Protein AF-0000000080793483 (afdb_homodimer)

Secondary structure (DSSP, 8-state):
--EEE-SHHHHHHHHHH--SSEEEEEEE-TTSHHHHHHHHHHHHHTTTTTTTEEEEEEEGGGGHHHHHHHT--SSEEEEEEETTEEEEEE-SSS--S-B-S----HHHHHHHHHHHHHHHHTT-SEEE-SS-HHHHTT--/--EEE-SHHHHHHHHHH--SSEEEEEEE-TTSHHHHHHHHHHHHHTTTTTTTEEEEEEEGGGGHHHHHHHT--SSEEEEEEETTEEEEEE-SSS--S-B-S----HHHHHHHHHHHHHHHHTT-SEEE-SS-HHHHTT--

Structure (mmCIF, N/CA/C/O backbone):
data_AF-0000000080793483-model_v1
#
loop_
_entity.id
_entity.type
_entity.pdbx_description
1 polymer 'Spliceosomal protein DIB1'
#
loop_
_atom_site.group_PDB
_atom_site.id
_atom_site.type_symbol
_atom_site.label_atom_id
_atom_site.label_alt_id
_atom_site.label_comp_id
_atom_site.label_asym_id
_atom_site.label_entity_id
_atom_site.label_seq_id
_atom_site.pdbx_PDB_ins_code
_atom_site.Cartn_x
_atom_site.Cartn_y
_atom_site.Cartn_z
_atom_site.occupancy
_atom_site.B_iso_or_equiv
_atom_site.auth_seq_id
_atom_site.auth_comp_id
_atom_site.auth_asym_id
_atom_site.auth_atom_id
_atom_site.pdbx_PDB_model_num
ATOM 1 N N . MET A 1 1 ? 6.219 -6.73 -19.938 1 81.56 1 MET A N 1
ATOM 2 C CA . MET A 1 1 ? 6.988 -7.969 -19.922 1 81.56 1 MET A CA 1
ATOM 3 C C . MET A 1 1 ? 7.219 -8.461 -18.5 1 81.56 1 MET A C 1
ATOM 5 O O . MET A 1 1 ? 7.5 -7.664 -17.609 1 81.56 1 MET A O 1
ATOM 9 N N . ILE A 1 2 ? 6.902 -9.797 -18.281 1 93.69 2 ILE A N 1
ATOM 10 C CA . ILE A 1 2 ? 7.098 -10.406 -16.969 1 93.69 2 ILE A CA 1
ATOM 11 C C . ILE A 1 2 ? 8.586 -10.586 -16.703 1 93.69 2 ILE A C 1
ATOM 13 O O . ILE A 1 2 ? 9.344 -10.984 -17.594 1 93.69 2 ILE A O 1
ATOM 17 N N . ASN A 1 3 ? 9.039 -10.234 -15.523 1 94.94 3 ASN A N 1
ATOM 18 C CA . ASN A 1 3 ? 10.445 -10.344 -15.156 1 94.94 3 ASN A CA 1
ATOM 19 C C . ASN A 1 3 ? 10.789 -11.742 -14.664 1 94.94 3 ASN A C 1
ATOM 21 O O . ASN A 1 3 ? 9.953 -12.422 -14.07 1 94.94 3 ASN A O 1
ATOM 25 N N . THR A 1 4 ? 12.094 -12.164 -14.953 1 98.31 4 THR A N 1
ATOM 26 C CA . THR A 1 4 ? 12.594 -13.469 -14.539 1 98.31 4 THR A CA 1
ATOM 27 C C . THR A 1 4 ? 13.531 -13.344 -13.344 1 98.31 4 THR A C 1
ATOM 29 O O . THR A 1 4 ? 14.406 -12.477 -13.328 1 98.31 4 THR A O 1
ATOM 32 N N . LEU A 1 5 ? 13.273 -14.141 -12.328 1 98.62 5 LEU A N 1
ATOM 33 C CA . LEU A 1 5 ? 14.172 -14.258 -11.188 1 98.62 5 LEU A CA 1
ATOM 34 C C . LEU A 1 5 ? 15.094 -15.469 -11.344 1 98.62 5 LEU A C 1
ATOM 36 O O . LEU A 1 5 ? 14.625 -16.594 -11.531 1 98.62 5 LEU A O 1
ATOM 40 N N . GLU A 1 6 ? 16.422 -15.258 -11.141 1 98.06 6 GLU A N 1
ATOM 41 C CA . GLU A 1 6 ? 17.344 -16.312 -11.547 1 98.06 6 GLU A CA 1
ATOM 42 C C . GLU A 1 6 ? 18.094 -16.875 -10.344 1 98.06 6 GLU A C 1
ATOM 44 O O . GLU A 1 6 ? 19.078 -17.594 -10.5 1 98.06 6 GLU A O 1
ATOM 49 N N . SER A 1 7 ? 17.734 -16.453 -9.156 1 98.38 7 SER A N 1
ATOM 50 C CA . SER A 1 7 ? 18.391 -16.953 -7.953 1 98.38 7 SER A CA 1
ATOM 51 C C . SER A 1 7 ? 17.516 -16.734 -6.719 1 98.38 7 SER A C 1
ATOM 53 O O . SER A 1 7 ? 16.516 -16.016 -6.777 1 98.38 7 SER A O 1
ATOM 55 N N . LEU A 1 8 ? 17.953 -17.438 -5.625 1 98.25 8 LEU A N 1
ATOM 56 C CA . LEU A 1 8 ? 17.297 -17.25 -4.336 1 98.25 8 LEU A CA 1
ATOM 57 C C . LEU A 1 8 ? 17.375 -15.789 -3.898 1 98.25 8 LEU A C 1
ATOM 59 O O . LEU A 1 8 ? 16.375 -15.227 -3.422 1 98.25 8 LEU A O 1
ATOM 63 N N . ASP A 1 9 ? 18.531 -15.18 -4.113 1 98.38 9 ASP A N 1
ATOM 64 C CA . ASP A 1 9 ? 18.703 -13.781 -3.752 1 98.38 9 ASP A CA 1
ATOM 65 C C . ASP A 1 9 ? 17.719 -12.891 -4.512 1 98.38 9 ASP A C 1
ATOM 67 O O . ASP A 1 9 ? 17.156 -11.945 -3.945 1 98.38 9 ASP A O 1
ATOM 71 N N . ALA A 1 10 ? 17.562 -13.172 -5.766 1 98.62 10 ALA A N 1
ATOM 72 C CA . ALA A 1 10 ? 16.625 -12.398 -6.582 1 98.62 10 ALA A CA 1
ATOM 73 C C . ALA A 1 10 ? 15.195 -12.555 -6.082 1 98.62 10 ALA A C 1
ATOM 75 O O . ALA A 1 10 ? 14.438 -11.578 -6.023 1 98.62 10 ALA A O 1
ATOM 76 N N . VAL A 1 11 ? 14.805 -13.789 -5.734 1 98.69 11 VAL A N 1
ATOM 77 C CA . VAL A 1 11 ? 13.477 -14.055 -5.199 1 98.69 11 VAL A CA 1
ATOM 78 C C . VAL A 1 11 ? 13.273 -13.281 -3.896 1 98.69 11 VAL A C 1
ATOM 80 O O . VAL A 1 11 ? 12.273 -12.586 -3.727 1 98.69 11 VAL A O 1
ATOM 83 N N . ASN A 1 12 ? 14.242 -13.352 -2.984 1 98.19 12 ASN A N 1
ATOM 84 C CA . ASN A 1 12 ? 14.18 -12.641 -1.711 1 98.19 12 ASN A CA 1
ATOM 85 C C . ASN A 1 12 ? 14.094 -11.133 -1.915 1 98.19 12 ASN A C 1
ATOM 87 O O . ASN A 1 12 ? 13.367 -10.445 -1.193 1 98.19 12 ASN A O 1
ATOM 91 N N . GLY A 1 13 ? 14.82 -10.641 -2.865 1 98.38 13 GLY A N 1
ATOM 92 C CA . GLY A 1 13 ? 14.773 -9.227 -3.193 1 98.38 13 GLY A CA 1
ATOM 93 C C . GLY A 1 13 ? 13.406 -8.773 -3.684 1 98.38 13 GLY A C 1
ATOM 94 O O . GLY A 1 13 ? 12.891 -7.754 -3.232 1 98.38 13 GLY A O 1
ATOM 95 N N . ALA A 1 14 ? 12.805 -9.516 -4.598 1 98.25 14 ALA A N 1
ATOM 96 C CA . ALA A 1 14 ? 11.492 -9.195 -5.148 1 98.25 14 ALA A CA 1
ATOM 97 C C . ALA A 1 14 ? 10.422 -9.211 -4.062 1 98.25 14 ALA A C 1
ATOM 99 O O . ALA A 1 14 ? 9.641 -8.258 -3.932 1 98.25 14 ALA A O 1
ATOM 100 N N . VAL A 1 15 ? 10.375 -10.25 -3.27 1 98.25 15 VAL A N 1
ATOM 101 C CA . VAL A 1 15 ? 9.367 -10.414 -2.229 1 98.25 15 VAL A CA 1
ATOM 102 C C . VAL A 1 15 ? 9.625 -9.422 -1.095 1 98.25 15 VAL A C 1
ATOM 104 O O . VAL A 1 15 ? 8.695 -8.797 -0.588 1 98.25 15 VAL A O 1
ATOM 107 N N . GLY A 1 16 ? 10.867 -9.234 -0.735 1 97.19 16 GLY A N 1
ATOM 108 C CA . GLY A 1 16 ? 11.242 -8.406 0.4 1 97.19 16 GLY A CA 1
ATOM 109 C C . GLY A 1 16 ? 11.25 -6.922 0.079 1 97.19 16 GLY A C 1
ATOM 110 O O . GLY A 1 16 ? 11.086 -6.086 0.971 1 97.19 16 GLY A O 1
ATOM 111 N N . GLY A 1 17 ? 11.453 -6.609 -1.152 1 96.31 17 GLY A N 1
ATOM 112 C CA . GLY A 1 17 ? 11.664 -5.219 -1.533 1 96.31 17 GLY A CA 1
ATOM 113 C C . GLY A 1 17 ? 10.406 -4.551 -2.059 1 96.31 17 GLY A C 1
ATOM 114 O O . GLY A 1 17 ? 10.414 -3.359 -2.377 1 96.31 17 GLY A O 1
ATOM 115 N N . THR A 1 18 ? 9.367 -5.301 -2.213 1 96.06 18 THR A N 1
ATOM 116 C CA . THR A 1 18 ? 8.117 -4.766 -2.744 1 96.06 18 THR A CA 1
ATOM 117 C C . THR A 1 18 ? 7.129 -4.492 -1.619 1 96.06 18 THR A C 1
ATOM 119 O O . THR A 1 18 ? 6.848 -5.371 -0.8 1 96.06 18 THR A O 1
ATOM 122 N N . SER A 1 19 ? 6.668 -3.234 -1.521 1 96.06 19 SER A N 1
ATOM 123 C CA . SER A 1 19 ? 5.656 -2.85 -0.541 1 96.06 19 SER A CA 1
ATOM 124 C C . SER A 1 19 ? 4.363 -2.418 -1.222 1 96.06 19 SER A C 1
ATOM 126 O O . SER A 1 19 ? 4.391 -1.85 -2.316 1 96.06 19 SER A O 1
ATOM 128 N N . CYS A 1 20 ? 3.234 -2.777 -0.66 1 97.38 20 CYS A N 1
ATOM 129 C CA . CYS A 1 20 ? 1.906 -2.307 -1.034 1 97.38 20 CYS A CA 1
ATOM 130 C C . CYS A 1 20 ? 1.505 -2.838 -2.404 1 97.38 20 CYS A C 1
ATOM 132 O O . CYS A 1 20 ? 0.622 -2.277 -3.059 1 97.38 20 CYS A O 1
ATOM 134 N N . LYS A 1 21 ? 2.127 -3.789 -2.926 1 98 21 LYS A N 1
ATOM 135 C CA . LYS A 1 21 ? 1.728 -4.559 -4.102 1 98 21 LYS A CA 1
ATOM 136 C C . LYS A 1 21 ? 1.778 -6.059 -3.82 1 98 21 LYS A C 1
ATOM 138 O O . LYS A 1 21 ? 2.586 -6.516 -3.01 1 98 21 LYS A O 1
ATOM 143 N N . LEU A 1 22 ? 0.875 -6.773 -4.477 1 98.81 22 LEU A N 1
ATOM 144 C CA . LEU A 1 22 ? 0.96 -8.227 -4.473 1 98.81 22 LEU A CA 1
ATOM 145 C C . LEU A 1 22 ? 2.117 -8.711 -5.344 1 98.81 22 LEU A C 1
ATOM 147 O O . LEU A 1 22 ? 2.252 -8.281 -6.492 1 98.81 22 LEU A O 1
ATOM 151 N N . VAL A 1 23 ? 2.969 -9.508 -4.766 1 98.88 23 VAL A N 1
ATOM 152 C CA . VAL A 1 23 ? 4.035 -10.148 -5.527 1 98.88 23 VAL A CA 1
ATOM 153 C C . VAL A 1 23 ? 3.629 -11.578 -5.883 1 98.88 23 VAL A C 1
ATOM 155 O O . VAL A 1 23 ? 3.336 -12.391 -5 1 98.88 23 VAL A O 1
ATOM 158 N N . VAL A 1 24 ? 3.564 -11.844 -7.125 1 98.94 24 VAL A N 1
ATOM 159 C CA . VAL A 1 24 ? 3.258 -13.172 -7.645 1 98.94 24 VAL A CA 1
ATOM 160 C C . VAL A 1 24 ? 4.516 -13.797 -8.25 1 98.94 24 VAL A C 1
ATOM 162 O O . VAL A 1 24 ? 5.152 -13.195 -9.117 1 98.94 24 VAL A O 1
ATOM 165 N N . VAL A 1 25 ? 4.871 -14.953 -7.762 1 98.94 25 VAL A N 1
ATOM 166 C CA . VAL A 1 25 ? 6.016 -15.672 -8.32 1 98.94 25 VAL A CA 1
ATOM 167 C C . VAL A 1 25 ? 5.566 -17.031 -8.836 1 98.94 25 VAL A C 1
ATOM 169 O O . VAL A 1 25 ? 4.977 -17.828 -8.094 1 98.94 25 VAL A O 1
ATOM 172 N N . ARG A 1 26 ? 5.785 -17.25 -10.086 1 98.88 26 ARG A N 1
ATOM 173 C CA . ARG A 1 26 ? 5.574 -18.562 -10.688 1 98.88 26 ARG A CA 1
ATOM 174 C C . ARG A 1 26 ? 6.867 -19.359 -10.711 1 98.88 26 ARG A C 1
ATOM 176 O O . ARG A 1 26 ? 7.773 -19.078 -11.492 1 98.88 26 ARG A O 1
ATOM 183 N N . PHE A 1 27 ? 6.996 -20.359 -9.828 1 98.88 27 PHE A N 1
ATOM 184 C CA . PHE A 1 27 ? 8.078 -21.328 -9.852 1 98.88 27 PHE A CA 1
ATOM 185 C C . PHE A 1 27 ? 7.73 -22.516 -10.758 1 98.88 27 PHE A C 1
ATOM 187 O O . PHE A 1 27 ? 6.684 -23.141 -10.586 1 98.88 27 PHE A O 1
ATOM 194 N N . GLY A 1 28 ? 8.594 -22.781 -11.758 1 98.62 28 GLY A N 1
ATOM 195 C CA . GLY A 1 28 ? 8.172 -23.859 -12.641 1 98.62 28 GLY A CA 1
ATOM 196 C C . GLY A 1 28 ? 9.266 -24.312 -13.586 1 98.62 28 GLY A C 1
ATOM 197 O O . GLY A 1 28 ? 10.43 -23.969 -13.414 1 98.62 28 GLY A O 1
ATOM 198 N N . ASP A 1 29 ? 8.891 -25.234 -14.422 1 98.38 29 ASP A N 1
ATOM 199 C CA . ASP A 1 29 ? 9.734 -25.781 -15.477 1 98.38 29 ASP A CA 1
ATOM 200 C C . ASP A 1 29 ? 9.273 -25.328 -16.859 1 98.38 29 ASP A C 1
ATOM 202 O O . ASP A 1 29 ? 8.258 -25.797 -17.375 1 98.38 29 ASP A O 1
ATOM 206 N N . ARG A 1 30 ? 10.047 -24.453 -17.484 1 95 30 ARG A N 1
ATOM 207 C CA . ARG A 1 30 ? 9.625 -23.719 -18.688 1 95 30 ARG A CA 1
ATOM 208 C C . ARG A 1 30 ? 9.32 -24.688 -19.828 1 95 30 ARG A C 1
ATOM 210 O O . ARG A 1 30 ? 8.57 -24.344 -20.75 1 95 30 ARG A O 1
ATOM 217 N N . GLY A 1 31 ? 9.828 -25.828 -19.781 1 96.38 31 GLY A N 1
ATOM 218 C CA . GLY A 1 31 ? 9.617 -26.766 -20.875 1 96.38 31 GLY A CA 1
ATOM 219 C C . GLY A 1 31 ? 8.344 -27.578 -20.719 1 96.38 31 GLY A C 1
ATOM 220 O O . GLY A 1 31 ? 7.941 -28.281 -21.641 1 96.38 31 GLY A O 1
ATOM 221 N N . ASP A 1 32 ? 7.676 -27.531 -19.594 1 98.19 32 ASP A N 1
ATOM 222 C CA . ASP A 1 32 ? 6.469 -28.312 -19.344 1 98.19 32 ASP A CA 1
ATOM 223 C C . ASP A 1 32 ? 5.242 -27.641 -19.953 1 98.19 32 ASP A C 1
ATOM 225 O O . ASP A 1 32 ? 5.09 -26.422 -19.875 1 98.19 32 ASP A O 1
ATOM 229 N N . PRO A 1 33 ? 4.367 -28.406 -20.562 1 98.25 33 PRO A N 1
ATOM 230 C CA . PRO A 1 33 ? 3.201 -27.828 -21.234 1 98.25 33 PRO A CA 1
ATOM 231 C C . PRO A 1 33 ? 2.301 -27.031 -20.297 1 98.25 33 PRO A C 1
ATOM 233 O O . PRO A 1 33 ? 1.746 -26 -20.688 1 98.25 33 PRO A O 1
ATOM 236 N N . LEU A 1 34 ? 2.043 -27.516 -19.109 1 98.31 34 LEU A N 1
ATOM 237 C CA . LEU A 1 34 ? 1.23 -26.781 -18.141 1 98.31 34 LEU A CA 1
ATOM 238 C C . LEU A 1 34 ? 1.878 -25.438 -17.797 1 98.31 34 LEU A C 1
ATOM 240 O O . LEU A 1 34 ? 1.197 -24.406 -17.75 1 98.31 34 LEU A O 1
ATOM 244 N N . CYS A 1 35 ? 3.152 -25.484 -17.578 1 98.69 35 CYS A N 1
ATOM 245 C CA . CYS A 1 35 ? 3.883 -24.25 -17.266 1 98.69 35 CYS A CA 1
ATOM 246 C C . CYS A 1 35 ? 3.836 -23.281 -18.438 1 98.69 35 CYS A C 1
ATOM 248 O O . CYS A 1 35 ? 3.625 -22.078 -18.234 1 98.69 35 CYS A O 1
ATOM 250 N N . ILE A 1 36 ? 4.004 -23.781 -19.609 1 98.5 36 ILE A N 1
ATOM 251 C CA . ILE A 1 36 ? 3.941 -22.938 -20.797 1 98.5 36 ILE A CA 1
ATOM 252 C C . ILE A 1 36 ? 2.578 -22.25 -20.875 1 98.5 36 ILE A C 1
ATOM 254 O O . ILE A 1 36 ? 2.494 -21.047 -21.141 1 98.5 36 ILE A O 1
ATOM 258 N N . HIS A 1 37 ? 1.584 -23 -20.641 1 98.38 37 HIS A N 1
ATOM 259 C CA . HIS A 1 37 ? 0.232 -22.453 -20.688 1 98.38 37 HIS A CA 1
ATOM 260 C C . HIS A 1 37 ? 0.049 -21.344 -19.672 1 98.38 37 HIS A C 1
ATOM 262 O O . HIS A 1 37 ? -0.403 -20.25 -20.016 1 98.38 37 HIS A O 1
ATOM 268 N N . MET A 1 38 ? 0.415 -21.609 -18.453 1 98.44 38 MET A N 1
ATOM 269 C CA . MET A 1 38 ? 0.223 -20.641 -17.375 1 98.44 38 MET A CA 1
ATOM 270 C C . MET A 1 38 ? 1.08 -19.391 -17.594 1 98.44 38 MET A C 1
ATOM 272 O O . MET A 1 38 ? 0.649 -18.281 -17.312 1 98.44 38 MET A O 1
ATOM 276 N N . ASP A 1 39 ? 2.291 -19.594 -18.078 1 98.38 39 ASP A N 1
ATOM 277 C CA . ASP A 1 39 ? 3.121 -18.453 -18.438 1 98.38 39 ASP A CA 1
ATOM 278 C C . ASP A 1 39 ? 2.42 -17.562 -19.453 1 98.38 39 ASP A C 1
ATOM 280 O O . ASP A 1 39 ? 2.48 -16.328 -19.359 1 98.38 39 ASP A O 1
ATOM 284 N N . GLY A 1 40 ? 1.853 -18.219 -20.469 1 98.25 40 GLY A N 1
ATOM 285 C CA . GLY A 1 40 ? 1.084 -17.469 -21.438 1 98.25 40 GLY A CA 1
ATOM 286 C C . GLY A 1 40 ? -0.024 -16.641 -20.812 1 98.25 40 GLY A C 1
ATOM 287 O O . GLY A 1 40 ? -0.207 -15.469 -21.172 1 98.25 40 GLY A O 1
ATOM 288 N N . LEU A 1 41 ? -0.777 -17.188 -19.906 1 98.25 41 LEU A N 1
ATOM 289 C CA . LEU A 1 41 ? -1.842 -16.484 -19.203 1 98.25 41 LEU A CA 1
ATOM 290 C C . LEU A 1 41 ? -1.282 -15.305 -18.406 1 98.25 41 LEU A C 1
ATOM 292 O O . LEU A 1 41 ? -1.811 -14.188 -18.484 1 98.25 41 LEU A O 1
ATOM 296 N N . LEU A 1 42 ? -0.273 -15.562 -17.656 1 98.56 42 LEU A N 1
ATOM 297 C CA . LEU A 1 42 ? 0.349 -14.523 -16.844 1 98.56 42 LEU A CA 1
ATOM 298 C C . LEU A 1 42 ? 0.811 -13.359 -17.703 1 98.56 42 LEU A C 1
ATOM 300 O O . LEU A 1 42 ? 0.657 -12.195 -17.328 1 98.56 42 LEU A O 1
ATOM 304 N N . GLU A 1 43 ? 1.374 -13.641 -18.859 1 98.38 43 GLU A N 1
ATOM 305 C CA . GLU A 1 43 ? 1.83 -12.609 -19.781 1 98.38 43 GLU A CA 1
ATOM 306 C C . GLU A 1 43 ? 0.667 -11.742 -20.25 1 98.38 43 GLU A C 1
ATOM 308 O O . GLU A 1 43 ? 0.809 -10.523 -20.391 1 98.38 43 GLU A O 1
ATOM 313 N N . ARG A 1 44 ? -0.383 -12.328 -20.438 1 97.81 44 ARG A N 1
ATOM 314 C CA . ARG A 1 44 ? -1.539 -11.617 -20.969 1 97.81 44 ARG A CA 1
ATOM 315 C C . ARG A 1 44 ? -2.154 -10.703 -19.922 1 97.81 44 ARG A C 1
ATOM 317 O O . ARG A 1 44 ? -2.742 -9.672 -20.25 1 97.81 44 ARG A O 1
ATOM 324 N N . ILE A 1 45 ? -2.023 -11.023 -18.672 1 98.19 45 ILE A N 1
ATOM 325 C CA . ILE A 1 45 ? -2.773 -10.289 -17.672 1 98.19 45 ILE A CA 1
ATOM 326 C C . ILE A 1 45 ? -1.847 -9.312 -16.953 1 98.19 45 ILE A C 1
ATOM 328 O O . ILE A 1 45 ? -2.309 -8.43 -16.219 1 98.19 45 ILE A O 1
ATOM 332 N N . CYS A 1 46 ? -0.57 -9.398 -17.125 1 98.06 46 CYS A N 1
ATOM 333 C CA . CYS A 1 46 ? 0.394 -8.695 -16.281 1 98.06 46 CYS A CA 1
ATOM 334 C C . CYS A 1 46 ? 0.226 -7.184 -16.406 1 98.06 46 CYS A C 1
ATOM 336 O O . CYS A 1 46 ? 0.312 -6.461 -15.414 1 98.06 46 CYS A O 1
ATOM 338 N N . LEU A 1 47 ? -0.074 -6.672 -17.562 1 96.75 47 LEU A N 1
ATOM 339 C CA . LEU A 1 47 ? -0.199 -5.23 -17.766 1 96.75 47 LEU A CA 1
ATOM 340 C C . LEU A 1 47 ? -1.438 -4.691 -17.062 1 96.75 47 LEU A C 1
ATOM 342 O O . LEU A 1 47 ? -1.383 -3.643 -16.422 1 96.75 47 LEU A O 1
ATOM 346 N N . ALA A 1 48 ? -2.486 -5.461 -17.141 1 96.56 48 ALA A N 1
ATOM 347 C CA . ALA A 1 48 ? -3.75 -5.039 -16.547 1 96.56 48 ALA A CA 1
ATOM 348 C C . ALA A 1 48 ? -3.635 -4.957 -15.031 1 96.56 48 ALA A C 1
ATOM 350 O O . ALA A 1 48 ? -4.398 -4.234 -14.383 1 96.56 48 ALA A O 1
ATOM 351 N N . LEU A 1 49 ? -2.719 -5.625 -14.43 1 97.88 49 LEU A N 1
ATOM 352 C CA . LEU A 1 49 ? -2.59 -5.734 -12.977 1 97.88 49 LEU A CA 1
ATOM 353 C C . LEU A 1 49 ? -1.39 -4.934 -12.484 1 97.88 49 LEU A C 1
ATOM 355 O O . LEU A 1 49 ? -1.11 -4.91 -11.281 1 97.88 49 LEU A O 1
ATOM 359 N N . SER A 1 50 ? -0.779 -4.211 -13.352 1 97.12 50 SER A N 1
ATOM 360 C CA . SER A 1 50 ? 0.547 -3.668 -13.078 1 97.12 50 SER A CA 1
ATOM 361 C C . SER A 1 50 ? 0.493 -2.611 -11.977 1 97.12 50 SER A C 1
ATOM 363 O O . SER A 1 50 ? 1.508 -2.312 -11.344 1 97.12 50 SER A O 1
ATOM 365 N N . ASN A 1 51 ? -0.661 -2.07 -11.656 1 95.06 51 ASN A N 1
ATOM 366 C CA . ASN A 1 51 ? -0.779 -1.026 -10.648 1 95.06 51 ASN A CA 1
ATOM 367 C C . ASN A 1 51 ? -0.651 -1.595 -9.234 1 95.06 51 ASN A C 1
ATOM 369 O O . ASN A 1 51 ? -0.195 -0.904 -8.32 1 95.06 51 ASN A O 1
ATOM 373 N N . TYR A 1 52 ? -1.032 -2.889 -9.133 1 97.44 52 TYR A N 1
ATOM 374 C CA . TYR A 1 52 ? -1.072 -3.359 -7.754 1 97.44 52 TYR A CA 1
ATOM 375 C C . TYR A 1 52 ? -0.544 -4.785 -7.648 1 97.44 52 TYR A C 1
ATOM 377 O O . TYR A 1 52 ? -0.508 -5.359 -6.559 1 97.44 52 TYR A O 1
ATOM 385 N N . VAL A 1 53 ? -0.066 -5.355 -8.75 1 98.56 53 VAL A N 1
ATOM 386 C CA . VAL A 1 53 ? 0.535 -6.688 -8.742 1 98.56 53 VAL A CA 1
ATOM 387 C C . VAL A 1 53 ? 1.842 -6.668 -9.531 1 98.56 53 VAL A C 1
ATOM 389 O O . VAL A 1 53 ? 1.911 -6.082 -10.617 1 98.56 53 VAL A O 1
ATOM 392 N N . GLU A 1 54 ? 2.85 -7.258 -8.984 1 98.62 54 GLU A N 1
ATOM 393 C CA . GLU A 1 54 ? 4.078 -7.574 -9.711 1 98.62 54 GLU A CA 1
ATOM 394 C C . GLU A 1 54 ? 4.219 -9.078 -9.922 1 98.62 54 GLU A C 1
ATOM 396 O O . GLU A 1 54 ? 4.168 -9.859 -8.969 1 98.62 54 GLU A O 1
ATOM 401 N N . ILE A 1 55 ? 4.41 -9.453 -11.164 1 98.88 55 ILE A N 1
ATOM 402 C CA . ILE A 1 55 ? 4.469 -10.875 -11.508 1 98.88 55 ILE A CA 1
ATOM 403 C C . ILE A 1 55 ? 5.879 -11.234 -11.969 1 98.88 55 ILE A C 1
ATOM 405 O O . ILE A 1 55 ? 6.453 -10.555 -12.82 1 98.88 55 ILE A O 1
ATOM 409 N N . TYR A 1 56 ? 6.391 -12.312 -11.367 1 98.88 56 TYR A N 1
ATOM 410 C CA . TYR A 1 56 ? 7.707 -12.844 -11.711 1 98.88 56 TYR A CA 1
ATOM 411 C C . TYR A 1 56 ? 7.629 -14.32 -12.078 1 98.88 56 TYR A C 1
ATOM 413 O O . TYR A 1 56 ? 6.715 -15.023 -11.648 1 98.88 56 TYR A O 1
ATOM 421 N N . VAL A 1 57 ? 8.562 -14.719 -12.891 1 98.81 57 VAL A N 1
ATOM 422 C CA . VAL A 1 57 ? 8.742 -16.141 -13.164 1 98.81 57 VAL A CA 1
ATOM 423 C C . VAL A 1 57 ? 10.117 -16.594 -12.688 1 98.81 57 VAL A C 1
ATOM 425 O O . VAL A 1 57 ? 11.078 -15.82 -12.734 1 98.81 57 VAL A O 1
ATOM 428 N N . CYS A 1 58 ? 10.195 -17.797 -12.234 1 98.88 58 CYS A N 1
ATOM 429 C CA . CYS A 1 58 ? 11.43 -18.375 -11.695 1 98.88 58 CYS A CA 1
ATOM 430 C C . CYS A 1 58 ? 11.5 -19.859 -11.961 1 98.88 58 CYS A C 1
ATOM 432 O O . CYS A 1 58 ? 10.562 -20.609 -11.641 1 98.88 58 CYS A O 1
ATOM 434 N N . GLU A 1 59 ? 12.641 -20.312 -12.539 1 98.75 59 GLU A N 1
ATOM 435 C CA . GLU A 1 59 ? 12.852 -21.734 -12.742 1 98.75 59 GLU A CA 1
ATOM 436 C C . GLU A 1 59 ? 13.148 -22.438 -11.414 1 98.75 59 GLU A C 1
ATOM 438 O O . GLU A 1 59 ? 13.898 -21.922 -10.586 1 98.75 59 GLU A O 1
ATOM 443 N N . ARG A 1 60 ? 12.516 -23.609 -11.227 1 98.38 60 ARG A N 1
ATOM 444 C CA . ARG A 1 60 ? 12.805 -24.391 -10.031 1 98.38 60 ARG A CA 1
ATOM 445 C C . ARG A 1 60 ? 14.297 -24.719 -9.938 1 98.38 60 ARG A C 1
ATOM 447 O O . ARG A 1 60 ? 14.867 -24.734 -8.844 1 98.38 60 ARG A O 1
ATOM 454 N N . SER A 1 61 ? 14.891 -24.969 -11.047 1 97.75 61 SER A N 1
ATOM 455 C CA . SER A 1 61 ? 16.312 -25.297 -11.102 1 97.75 61 SER A CA 1
ATOM 456 C C . SER A 1 61 ? 17.172 -24.141 -10.602 1 97.75 61 SER A C 1
ATOM 458 O O . SER A 1 61 ? 18.312 -24.344 -1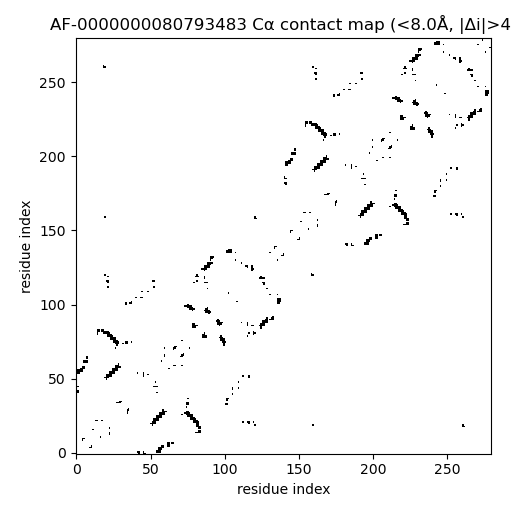0.18 1 97.75 61 SER A O 1
ATOM 460 N N . SER A 1 62 ? 16.688 -22.891 -10.633 1 98.12 62 SER A N 1
ATOM 461 C CA . SER A 1 62 ? 17.438 -21.719 -10.211 1 98.12 62 SER A CA 1
ATOM 462 C C . SER A 1 62 ? 17.359 -21.516 -8.703 1 98.12 62 SER A C 1
ATOM 464 O O . SER A 1 62 ? 18.109 -20.734 -8.125 1 98.12 62 SER A O 1
ATOM 466 N N . VAL A 1 63 ? 16.453 -22.203 -8.086 1 98.5 63 VAL A N 1
ATOM 467 C CA . VAL A 1 63 ? 16.219 -22.047 -6.648 1 98.5 63 VAL A CA 1
ATOM 468 C C . VAL A 1 63 ? 16.031 -23.406 -5.996 1 98.5 63 VAL A C 1
ATOM 470 O O . VAL A 1 63 ? 15.094 -23.609 -5.227 1 98.5 63 VAL A O 1
ATOM 473 N N . ARG A 1 64 ? 16.859 -24.344 -6.219 1 97.81 64 ARG A N 1
ATOM 474 C CA . ARG A 1 64 ? 16.766 -25.719 -5.738 1 97.81 64 ARG A CA 1
ATOM 475 C C . ARG A 1 64 ? 16.578 -25.766 -4.223 1 97.81 64 ARG A C 1
ATOM 477 O O . ARG A 1 64 ? 15.891 -26.641 -3.699 1 97.81 64 ARG A O 1
ATOM 484 N N . GLU A 1 65 ? 17.156 -24.781 -3.535 1 97.19 65 GLU A N 1
ATOM 485 C CA . GLU A 1 65 ? 17.094 -24.719 -2.078 1 97.19 65 GLU A CA 1
ATOM 486 C C . GLU A 1 65 ? 15.664 -24.484 -1.599 1 97.19 65 GLU A C 1
ATOM 488 O O . GLU A 1 65 ? 15.344 -24.734 -0.437 1 97.19 65 GLU A O 1
ATOM 493 N N . LEU A 1 66 ? 14.781 -23.984 -2.471 1 98.19 66 LEU A N 1
ATOM 494 C CA . LEU A 1 66 ? 13.414 -23.672 -2.09 1 98.19 66 LEU A CA 1
ATOM 495 C C . LEU A 1 66 ? 12.477 -24.828 -2.402 1 98.19 66 LEU A C 1
ATOM 497 O O . LEU A 1 66 ? 11.352 -24.875 -1.897 1 98.19 66 LEU A O 1
ATOM 501 N N . VAL A 1 67 ? 12.891 -25.766 -3.146 1 97.94 67 VAL A N 1
ATOM 502 C CA . VAL A 1 67 ? 12.008 -26.781 -3.725 1 97.94 67 VAL A CA 1
ATOM 503 C C . VAL A 1 67 ? 11.43 -27.656 -2.613 1 97.94 67 VAL A C 1
ATOM 505 O O . VAL A 1 67 ? 10.211 -27.797 -2.506 1 97.94 67 VAL A O 1
ATOM 508 N N . ASP A 1 68 ? 12.234 -28.188 -1.763 1 97.56 68 ASP A N 1
ATOM 509 C CA . ASP A 1 68 ? 11.773 -29.109 -0.729 1 97.56 68 ASP A CA 1
ATOM 510 C C . ASP A 1 68 ? 11.023 -28.359 0.372 1 97.56 68 ASP A C 1
ATOM 512 O O . ASP A 1 68 ? 9.875 -28.688 0.683 1 97.56 68 ASP A O 1
ATOM 516 N N . PRO A 1 69 ? 11.555 -27.312 0.869 1 97.69 69 PRO A N 1
ATOM 517 C CA . PRO A 1 69 ? 10.875 -26.656 1.984 1 97.69 69 PRO A CA 1
ATOM 518 C C . PRO A 1 69 ? 9.523 -26.062 1.587 1 97.69 69 PRO A C 1
ATOM 520 O O . PRO A 1 69 ? 8.617 -25.984 2.418 1 97.69 69 PRO A O 1
ATOM 523 N N . MET A 1 70 ? 9.336 -25.656 0.321 1 97.94 70 MET A N 1
ATOM 524 C CA . MET A 1 70 ? 8.109 -25 -0.12 1 97.94 70 MET A CA 1
ATOM 525 C C . MET A 1 70 ? 7.195 -25.984 -0.853 1 97.94 70 MET A C 1
ATOM 527 O O . MET A 1 70 ? 6.098 -25.609 -1.278 1 97.94 70 MET A O 1
ATOM 531 N N . GLY A 1 71 ? 7.703 -27.156 -0.966 1 98.12 71 GLY A N 1
ATOM 532 C CA . GLY A 1 71 ? 6.898 -28.172 -1.635 1 98.12 71 GLY A CA 1
ATOM 533 C C . GLY A 1 71 ? 6.664 -27.875 -3.104 1 98.12 71 GLY A C 1
ATOM 534 O O . GLY A 1 71 ? 5.543 -28.016 -3.6 1 98.12 71 GLY A O 1
ATOM 535 N N . LEU A 1 72 ? 7.664 -27.391 -3.785 1 98.44 72 LEU A N 1
ATOM 536 C CA . LEU A 1 72 ? 7.555 -27.062 -5.203 1 98.44 72 LEU A CA 1
ATOM 537 C C . LEU A 1 72 ? 7.691 -28.312 -6.062 1 98.44 72 LEU A C 1
ATOM 539 O O . LEU A 1 72 ? 8.617 -28.406 -6.875 1 98.44 72 LEU A O 1
ATOM 543 N N . ASP A 1 73 ? 6.672 -29.125 -6.008 1 97.12 73 ASP A 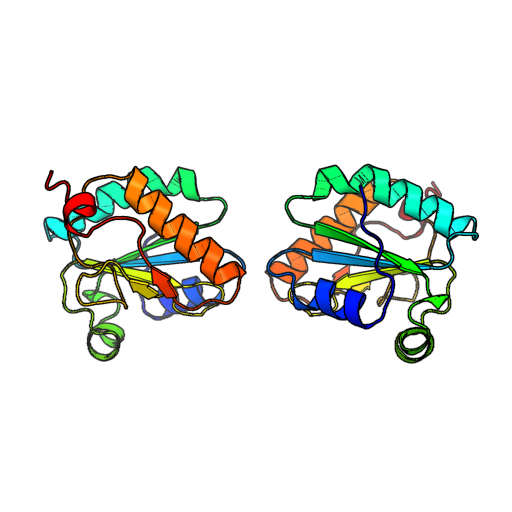N 1
ATOM 544 C CA . ASP A 1 73 ? 6.77 -30.453 -6.613 1 97.12 73 ASP A CA 1
ATOM 545 C C . ASP A 1 73 ? 6.105 -30.469 -7.988 1 97.12 73 ASP A C 1
ATOM 547 O O . ASP A 1 73 ? 6.32 -31.406 -8.773 1 97.12 73 ASP A O 1
ATOM 551 N N . SER A 1 74 ? 5.316 -29.531 -8.305 1 98.19 74 SER A N 1
ATOM 552 C CA . SER A 1 74 ? 4.617 -29.453 -9.578 1 98.19 74 SER A CA 1
ATOM 553 C C . SER A 1 74 ? 5.445 -28.719 -10.625 1 98.19 74 SER A C 1
ATOM 555 O O . SER A 1 74 ? 6.34 -27.938 -10.273 1 98.19 74 SER A O 1
ATOM 557 N N . PRO A 1 75 ? 5.223 -29.016 -11.867 1 98.31 75 PRO A N 1
ATOM 558 C CA . PRO A 1 75 ? 5.918 -28.25 -12.906 1 98.31 75 PRO A CA 1
ATOM 559 C C . PRO A 1 75 ? 5.551 -26.766 -12.891 1 98.31 75 PRO A C 1
ATOM 561 O O . PRO A 1 75 ? 6.23 -25.953 -13.523 1 98.31 75 PRO A O 1
ATOM 564 N N . VAL A 1 76 ? 4.441 -26.453 -12.258 1 98.69 76 VAL A N 1
ATOM 565 C CA . VAL A 1 76 ? 4.043 -25.062 -12.086 1 98.69 76 VAL A CA 1
ATOM 566 C C . VAL A 1 76 ? 3.578 -24.844 -10.648 1 98.69 76 VAL A C 1
ATOM 568 O O . VAL A 1 76 ? 2.766 -25.609 -10.125 1 98.69 76 VAL A O 1
ATOM 571 N N . ASN A 1 77 ? 4.07 -23.812 -9.938 1 98.88 77 ASN A N 1
ATOM 572 C CA . ASN A 1 77 ? 3.709 -23.375 -8.594 1 98.88 77 ASN A CA 1
ATOM 573 C C . ASN A 1 77 ? 3.623 -21.859 -8.508 1 98.88 77 ASN A C 1
ATOM 575 O O . ASN A 1 77 ? 4.648 -21.172 -8.516 1 98.88 77 ASN A O 1
ATOM 579 N N . ILE A 1 78 ? 2.445 -21.359 -8.477 1 98.94 78 ILE A N 1
ATOM 580 C CA . ILE A 1 78 ? 2.266 -19.922 -8.383 1 98.94 78 ILE A CA 1
ATOM 581 C C . ILE A 1 78 ? 1.939 -19.531 -6.945 1 98.94 78 ILE A C 1
ATOM 583 O O . ILE A 1 78 ? 0.943 -19.984 -6.383 1 98.94 78 ILE A O 1
ATOM 587 N N . MET A 1 79 ? 2.768 -18.734 -6.383 1 98.94 79 MET A N 1
ATOM 588 C CA . MET A 1 79 ? 2.611 -18.266 -5.008 1 98.94 79 MET A CA 1
ATOM 589 C C . MET A 1 79 ? 2.463 -16.75 -4.957 1 98.94 79 MET A C 1
ATOM 591 O O . MET A 1 79 ? 2.977 -16.047 -5.828 1 98.94 79 MET A O 1
ATOM 595 N N . CYS A 1 80 ? 1.766 -16.297 -3.961 1 98.94 80 CYS A N 1
ATOM 596 C CA . CYS A 1 80 ? 1.487 -14.875 -3.795 1 98.94 80 CYS A CA 1
ATOM 597 C C . CYS A 1 80 ? 2.014 -14.367 -2.457 1 98.94 80 CYS A C 1
ATOM 599 O O . CYS A 1 80 ? 1.89 -15.047 -1.438 1 98.94 80 CYS A O 1
ATOM 601 N N . PHE A 1 81 ? 2.562 -13.211 -2.469 1 98.88 81 PHE A N 1
ATOM 602 C CA . PHE A 1 81 ? 3.076 -12.539 -1.284 1 98.88 81 PHE A CA 1
ATOM 603 C C . PHE A 1 81 ? 2.633 -11.078 -1.259 1 98.88 81 PHE A C 1
ATOM 605 O O . PHE A 1 81 ? 2.504 -10.445 -2.309 1 98.88 81 PHE A O 1
ATOM 612 N N . PHE A 1 82 ? 2.324 -10.562 -0.134 1 98.75 82 PHE A N 1
ATOM 613 C CA . PHE A 1 82 ? 2.016 -9.156 0.094 1 98.75 82 PHE A CA 1
ATOM 614 C C . PHE A 1 82 ? 2.771 -8.625 1.307 1 98.75 82 PHE A C 1
ATOM 616 O O . PHE A 1 82 ? 2.613 -9.141 2.416 1 98.75 82 PHE A O 1
ATOM 623 N N . ASN A 1 83 ? 3.578 -7.527 1.13 1 96.88 83 ASN A N 1
ATOM 624 C CA . ASN A 1 83 ? 4.414 -7.02 2.213 1 96.88 83 ASN A CA 1
ATOM 625 C C . ASN A 1 83 ? 5.145 -8.148 2.936 1 96.88 83 ASN A C 1
ATOM 627 O O . ASN A 1 83 ? 5.102 -8.234 4.164 1 96.88 83 ASN A O 1
ATOM 631 N N . ARG A 1 84 ? 5.773 -9.039 2.148 1 97 84 ARG A N 1
ATOM 632 C CA . ARG A 1 84 ? 6.664 -10.125 2.564 1 97 84 ARG A CA 1
ATOM 633 C C . ARG A 1 84 ? 5.867 -11.305 3.105 1 97 84 ARG A C 1
ATOM 635 O O . ARG A 1 84 ? 6.414 -12.398 3.273 1 97 84 ARG A O 1
ATOM 642 N N . ARG A 1 85 ? 4.625 -11.188 3.279 1 97.94 85 ARG A N 1
ATOM 643 C CA . ARG A 1 85 ? 3.809 -12.258 3.846 1 97.94 85 ARG A CA 1
ATOM 644 C C . ARG A 1 85 ? 3.154 -13.086 2.744 1 97.94 85 ARG A C 1
ATOM 646 O O . ARG A 1 85 ? 2.596 -12.531 1.794 1 97.94 85 ARG A O 1
ATOM 653 N N . HIS A 1 86 ? 3.217 -14.383 2.928 1 98.81 86 HIS A N 1
ATOM 654 C CA . HIS A 1 86 ? 2.555 -15.297 2.002 1 98.81 86 HIS A CA 1
ATOM 655 C C . HIS A 1 86 ? 1.038 -15.172 2.094 1 98.81 86 HIS A C 1
ATOM 657 O O . HIS A 1 86 ? 0.481 -15.117 3.193 1 98.81 86 HIS A O 1
ATOM 663 N N . ILE A 1 87 ? 0.361 -15.039 0.913 1 98.88 87 ILE A N 1
ATOM 664 C CA . ILE A 1 87 ? -1.095 -15.047 0.822 1 98.88 87 ILE A CA 1
ATOM 665 C C . ILE A 1 87 ? -1.562 -16.359 0.19 1 98.88 87 ILE A C 1
ATOM 667 O O . ILE A 1 87 ? -1.26 -16.641 -0.973 1 98.88 87 ILE A O 1
ATOM 671 N N . LYS A 1 88 ? -2.271 -17.188 0.975 1 98.88 88 LYS A N 1
ATOM 672 C CA . LYS A 1 88 ? -2.814 -18.438 0.463 1 98.88 88 LYS A CA 1
ATOM 673 C C . LYS A 1 88 ? -4.09 -18.203 -0.341 1 98.88 88 LYS A C 1
ATOM 675 O O . LYS A 1 88 ? -4.855 -17.281 -0.041 1 98.88 88 LYS A O 1
ATOM 680 N N . ILE A 1 89 ? -4.254 -18.984 -1.412 1 98.75 89 ILE A N 1
ATOM 681 C CA . ILE A 1 89 ? -5.484 -18.953 -2.199 1 98.75 89 ILE A CA 1
ATOM 682 C C . ILE A 1 89 ? -6.137 -20.344 -2.182 1 98.75 89 ILE A C 1
ATOM 684 O O . ILE A 1 89 ? -5.594 -21.297 -2.736 1 98.75 89 ILE A O 1
ATOM 688 N N . ASP A 1 90 ? -7.301 -20.391 -1.538 1 98.88 90 ASP A N 1
ATOM 689 C CA . ASP A 1 90 ? -8.07 -21.625 -1.462 1 98.88 90 ASP A CA 1
ATOM 690 C C . ASP A 1 90 ? -8.977 -21.781 -2.682 1 98.88 90 ASP A C 1
ATOM 692 O O . ASP A 1 90 ? -10.055 -21.188 -2.74 1 98.88 90 ASP A O 1
ATOM 696 N N . CYS A 1 91 ? -8.57 -22.625 -3.543 1 98.31 91 CYS A N 1
ATOM 697 C CA . CYS A 1 91 ? -9.352 -22.906 -4.738 1 98.31 91 CYS A CA 1
ATOM 698 C C . CYS A 1 91 ? -10 -24.297 -4.648 1 98.31 91 CYS A C 1
ATOM 700 O O . CYS A 1 91 ? -10.352 -24.875 -5.672 1 98.31 91 CYS A O 1
ATOM 702 N N . SER A 1 92 ? -10.062 -24.844 -3.447 1 97.44 92 SER A N 1
ATOM 703 C CA . SER A 1 92 ? -10.609 -26.172 -3.197 1 97.44 92 SER A CA 1
ATOM 704 C C . SER A 1 92 ? -9.867 -27.234 -3.99 1 97.44 92 SER A C 1
ATOM 706 O O . SER A 1 92 ? -10.469 -28.203 -4.465 1 97.44 92 SER A O 1
ATOM 708 N N . SER A 1 93 ? -8.609 -27.094 -4.246 1 95.69 93 SER A N 1
ATOM 709 C CA . SER A 1 93 ? -7.773 -28.016 -5 1 95.69 93 SER A CA 1
ATOM 710 C C . SER A 1 93 ? -7.062 -29 -4.074 1 95.69 93 SER A C 1
ATOM 712 O O . SER A 1 93 ? -6.504 -30 -4.531 1 95.69 93 SER A O 1
ATOM 714 N N . GLY A 1 94 ? -7.078 -28.719 -2.777 1 96.06 94 GLY A N 1
ATOM 715 C CA . GLY A 1 94 ? -6.328 -29.516 -1.812 1 96.06 94 GLY A CA 1
ATOM 716 C C . GLY A 1 94 ? -5.004 -28.875 -1.426 1 96.06 94 GLY A C 1
ATOM 717 O O . GLY A 1 94 ? -4.402 -29.266 -0.42 1 96.06 94 GLY A O 1
ATOM 718 N N . ASP A 1 95 ? -4.504 -28 -2.219 1 97.31 95 ASP A N 1
ATOM 719 C CA . ASP A 1 95 ? -3.293 -27.234 -1.949 1 97.31 95 ASP A CA 1
ATOM 720 C C . ASP A 1 95 ? -3.598 -25.734 -1.882 1 97.31 95 ASP A C 1
ATOM 722 O O . ASP A 1 95 ? -3.857 -25.109 -2.908 1 97.31 95 ASP A O 1
ATOM 726 N N . ASN A 1 96 ? -3.512 -25.188 -0.67 1 98.38 96 ASN A N 1
ATOM 727 C CA . ASN A 1 96 ? -3.867 -23.781 -0.518 1 98.38 96 ASN A CA 1
ATOM 728 C C . ASN A 1 96 ? -2.639 -22.875 -0.611 1 98.38 96 ASN A C 1
ATOM 730 O O . ASN A 1 96 ? -2.766 -21.656 -0.684 1 98.38 96 ASN A O 1
ATOM 734 N N . ASP A 1 97 ? -1.466 -23.422 -0.639 1 98.44 97 ASP A N 1
ATOM 735 C CA . ASP A 1 97 ? -0.235 -22.625 -0.588 1 98.44 97 ASP A CA 1
ATOM 736 C C . ASP A 1 97 ? 0.148 -22.125 -1.976 1 98.44 97 ASP A C 1
ATOM 738 O O . ASP A 1 97 ? 0.938 -21.188 -2.102 1 98.44 97 ASP A O 1
ATOM 742 N N . LYS A 1 98 ? -0.413 -22.781 -2.957 1 98.69 98 LYS A N 1
ATOM 743 C CA . LYS A 1 98 ? -0.017 -22.422 -4.316 1 98.69 98 LYS A CA 1
ATOM 744 C C . LYS A 1 98 ? -1.082 -22.859 -5.324 1 98.69 98 LYS A C 1
ATOM 746 O O . LYS A 1 98 ? -1.883 -23.75 -5.051 1 98.69 98 LYS A O 1
ATOM 751 N N . ILE A 1 99 ? -1.146 -22.109 -6.441 1 98.75 99 ILE A N 1
ATOM 752 C CA . ILE A 1 99 ? -1.865 -22.562 -7.629 1 98.75 99 ILE A CA 1
ATOM 753 C C . ILE A 1 99 ? -0.948 -23.422 -8.492 1 98.75 99 ILE A C 1
ATOM 755 O O . ILE A 1 99 ? 0.071 -22.938 -9 1 98.75 99 ILE A O 1
ATOM 759 N N . ASN A 1 100 ? -1.274 -24.625 -8.633 1 98.75 100 ASN A N 1
ATOM 760 C CA . ASN A 1 100 ? -0.403 -25.547 -9.375 1 98.75 100 ASN A CA 1
ATOM 761 C C . ASN A 1 100 ? -1.189 -26.391 -10.367 1 98.75 100 ASN A C 1
ATOM 763 O O . ASN A 1 100 ? -0.774 -27.5 -10.711 1 98.75 100 ASN A O 1
ATOM 767 N N . PHE A 1 101 ? -2.332 -25.906 -10.812 1 98.06 101 PHE A N 1
ATOM 768 C CA . PHE A 1 101 ? -3.211 -26.578 -11.766 1 98.06 101 PHE A CA 1
ATOM 769 C C . PHE A 1 101 ? -3.559 -25.656 -12.93 1 98.06 101 PHE A C 1
ATOM 771 O O . PHE A 1 101 ? -3.291 -24.453 -12.875 1 98.06 101 PHE A O 1
ATOM 778 N N . PHE A 1 102 ? -4.133 -26.25 -13.961 1 97.81 102 PHE A N 1
ATOM 779 C CA . PHE A 1 102 ? -4.531 -25.562 -15.188 1 97.81 102 PHE A CA 1
ATOM 780 C C . PHE A 1 102 ? -5.656 -24.578 -14.906 1 97.81 102 PHE A C 1
ATOM 782 O O . PHE A 1 102 ? -6.621 -24.891 -14.203 1 97.81 102 PHE A O 1
ATOM 789 N N . ILE A 1 103 ? -5.516 -23.406 -15.32 1 98.31 103 ILE A N 1
ATOM 790 C CA . ILE A 1 103 ? -6.578 -22.406 -15.344 1 98.31 103 ILE A CA 1
ATOM 791 C C . ILE A 1 103 ? -6.805 -21.922 -16.781 1 98.31 103 ILE A C 1
ATOM 793 O O . ILE A 1 103 ? -5.855 -21.594 -17.5 1 98.31 103 ILE A O 1
ATOM 797 N N . GLU A 1 104 ? -8.008 -21.891 -17.156 1 97.06 104 GLU A N 1
ATOM 798 C CA . GLU A 1 104 ? -8.328 -21.594 -18.547 1 97.06 104 GLU A CA 1
ATOM 799 C C . GLU A 1 104 ? -8.578 -20.094 -18.75 1 97.06 104 GLU A C 1
ATOM 801 O O . GLU A 1 104 ? -8.07 -19.5 -19.703 1 97.06 104 GLU A O 1
ATOM 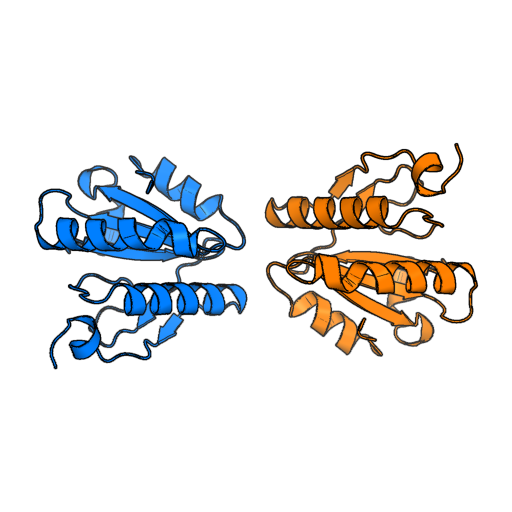806 N N . ASN A 1 105 ? -9.312 -19.516 -17.938 1 95.81 105 ASN A N 1
ATOM 807 C CA . ASN A 1 105 ? -9.844 -18.172 -18.141 1 95.81 105 ASN A CA 1
ATOM 808 C C . ASN A 1 105 ? -8.953 -17.109 -17.5 1 95.81 105 ASN A C 1
ATOM 810 O O . ASN A 1 105 ? -8.719 -17.125 -16.297 1 95.81 105 ASN A O 1
ATOM 814 N N . GLU A 1 106 ? -8.523 -16.203 -18.266 1 96.88 106 GLU A N 1
ATOM 815 C CA . GLU A 1 106 ? -7.609 -15.18 -17.766 1 96.88 106 GLU A CA 1
ATOM 816 C C . GLU A 1 106 ? -8.312 -14.219 -16.812 1 96.88 106 GLU A C 1
ATOM 818 O O . GLU A 1 106 ? -7.707 -13.719 -15.867 1 96.88 106 GLU A O 1
ATOM 823 N N . GLU A 1 107 ? -9.633 -13.945 -17.062 1 97.81 107 GLU A N 1
ATOM 824 C CA . GLU A 1 107 ? -10.375 -13.031 -16.203 1 97.81 107 GLU A CA 1
ATOM 825 C C . GLU A 1 107 ? -10.484 -13.594 -14.781 1 97.81 107 GLU A C 1
ATOM 827 O O . GLU A 1 107 ? -10.445 -12.844 -13.812 1 97.81 107 GLU A O 1
ATOM 832 N N . MET A 1 108 ? -10.625 -14.883 -14.695 1 98.38 108 MET A N 1
ATOM 833 C CA . MET A 1 108 ? -10.727 -15.516 -13.383 1 98.38 108 MET A CA 1
ATOM 834 C C . MET A 1 108 ? -9.406 -15.43 -12.633 1 98.38 108 MET A C 1
ATOM 836 O O . MET A 1 108 ? -9.383 -15.234 -11.414 1 98.38 108 MET A O 1
ATOM 840 N N . LEU A 1 109 ? -8.312 -15.562 -13.336 1 98.69 109 LEU A N 1
ATOM 841 C CA . LEU A 1 109 ? -7.004 -15.422 -12.719 1 98.69 109 LEU A CA 1
ATOM 842 C C . LEU A 1 109 ? -6.781 -13.992 -12.234 1 98.69 109 LEU A C 1
ATOM 844 O O . LEU A 1 109 ? -6.262 -13.773 -11.133 1 98.69 109 LEU A O 1
ATOM 848 N N . ILE A 1 110 ? -7.25 -13.031 -13.039 1 98.75 110 ILE A N 1
ATOM 849 C CA . ILE A 1 110 ? -7.195 -11.633 -12.648 1 98.75 110 ILE A CA 1
ATOM 850 C C . ILE A 1 110 ? -7.957 -11.43 -11.336 1 98.75 110 ILE A C 1
ATOM 852 O O . ILE A 1 110 ? -7.457 -10.781 -10.414 1 98.75 110 ILE A O 1
ATOM 856 N N . GLU A 1 111 ? -9.133 -12 -11.266 1 98.81 111 GLU A N 1
ATOM 857 C CA . GLU A 1 111 ? -9.961 -11.852 -10.07 1 98.81 111 GLU A CA 1
ATOM 858 C C . GLU A 1 111 ? -9.289 -12.484 -8.852 1 98.81 111 GLU A C 1
ATOM 860 O O . GLU A 1 111 ? -9.312 -11.922 -7.758 1 98.81 111 GLU A O 1
ATOM 865 N N . LEU A 1 112 ? -8.648 -13.602 -9.023 1 98.88 112 LEU A N 1
ATOM 866 C CA . LEU A 1 112 ? -7.969 -14.273 -7.922 1 98.88 112 LEU A CA 1
ATOM 867 C C . LEU A 1 112 ? -6.836 -13.406 -7.379 1 98.88 112 LEU A C 1
ATOM 869 O O . LEU A 1 112 ? -6.711 -13.234 -6.164 1 98.88 112 LEU A O 1
ATOM 873 N N . PHE A 1 113 ? -6.016 -12.836 -8.258 1 98.88 113 PHE A N 1
ATOM 874 C CA . PHE A 1 113 ? -4.902 -12 -7.824 1 98.88 113 PHE A CA 1
ATOM 875 C C . PHE A 1 113 ? -5.414 -10.703 -7.207 1 98.88 113 PHE A C 1
ATOM 877 O O . PHE A 1 113 ? -4.836 -10.195 -6.238 1 98.88 113 PHE A O 1
ATOM 884 N N . THR A 1 114 ? -6.512 -10.164 -7.773 1 98.81 114 THR A N 1
ATOM 885 C CA . THR A 1 114 ? -7.125 -8.961 -7.215 1 98.81 114 THR A CA 1
ATOM 886 C C . THR A 1 114 ? -7.625 -9.219 -5.797 1 98.81 114 THR A C 1
ATOM 888 O O . THR A 1 114 ? -7.367 -8.422 -4.891 1 98.81 114 THR A O 1
ATOM 891 N N . LEU A 1 115 ? -8.242 -10.359 -5.605 1 98.88 115 LEU A N 1
ATOM 892 C CA . LEU A 1 115 ? -8.734 -10.727 -4.277 1 98.88 115 LEU A CA 1
ATOM 893 C C . LEU A 1 115 ? -7.57 -10.953 -3.314 1 98.88 115 LEU A C 1
ATOM 895 O O . LEU A 1 115 ? -7.641 -10.57 -2.146 1 98.88 115 LEU A O 1
ATOM 899 N N . ALA A 1 116 ? -6.5 -11.57 -3.777 1 98.94 116 ALA A N 1
ATOM 900 C CA . ALA A 1 116 ? -5.316 -11.781 -2.947 1 98.94 116 ALA A CA 1
ATOM 901 C C . ALA A 1 116 ? -4.695 -10.453 -2.529 1 98.94 116 ALA A C 1
ATOM 903 O O . ALA A 1 116 ? -4.305 -10.281 -1.372 1 98.94 116 ALA A O 1
ATOM 904 N N . TYR A 1 117 ? -4.609 -9.539 -3.492 1 98.88 117 TYR A N 1
ATOM 905 C CA . TYR A 1 117 ? -4.109 -8.195 -3.195 1 98.88 117 TYR A CA 1
ATOM 906 C C . TYR A 1 117 ? -4.949 -7.535 -2.109 1 98.88 117 TYR A C 1
ATOM 908 O O . TYR A 1 117 ? -4.41 -7.043 -1.113 1 98.88 117 TYR A O 1
ATOM 916 N N . LYS A 1 118 ? -6.266 -7.504 -2.314 1 98.12 118 LYS A N 1
ATOM 917 C CA . LYS A 1 118 ? -7.176 -6.883 -1.357 1 98.12 118 LYS A CA 1
ATOM 918 C C . LYS A 1 118 ? -7.055 -7.527 0.019 1 98.12 118 LYS A C 1
ATOM 920 O O . LYS A 1 118 ? -7.078 -6.836 1.039 1 98.12 118 LYS A O 1
ATOM 925 N N . ALA A 1 119 ? -6.941 -8.836 0.105 1 98.5 119 ALA A N 1
ATOM 926 C CA . ALA A 1 119 ? -6.742 -9.555 1.366 1 98.5 119 ALA A CA 1
ATOM 927 C C . ALA A 1 119 ? -5.457 -9.102 2.055 1 98.5 119 ALA A C 1
ATOM 929 O O . ALA A 1 119 ? -5.445 -8.852 3.262 1 98.5 119 ALA A O 1
ATOM 930 N N . GLY A 1 120 ? -4.352 -8.984 1.262 1 98.25 120 GLY A N 1
ATOM 931 C CA . GLY A 1 120 ? -3.086 -8.508 1.794 1 98.25 120 GLY A CA 1
ATOM 932 C C . GLY A 1 120 ? -3.18 -7.121 2.402 1 98.25 120 GLY A C 1
ATOM 933 O O . GLY A 1 120 ? -2.678 -6.883 3.504 1 98.25 120 GLY A O 1
ATOM 934 N N . VAL A 1 121 ? -3.881 -6.238 1.688 1 96.31 121 VAL A N 1
ATOM 935 C CA . VAL A 1 121 ? -4.062 -4.867 2.148 1 96.31 121 VAL A CA 1
ATOM 936 C C . VAL A 1 121 ? -4.797 -4.867 3.488 1 96.31 121 VAL A C 1
ATOM 938 O O . VAL A 1 121 ? -4.492 -4.059 4.371 1 96.31 121 VAL A O 1
ATOM 941 N N . LYS A 1 122 ? -5.695 -5.848 3.684 1 95.81 1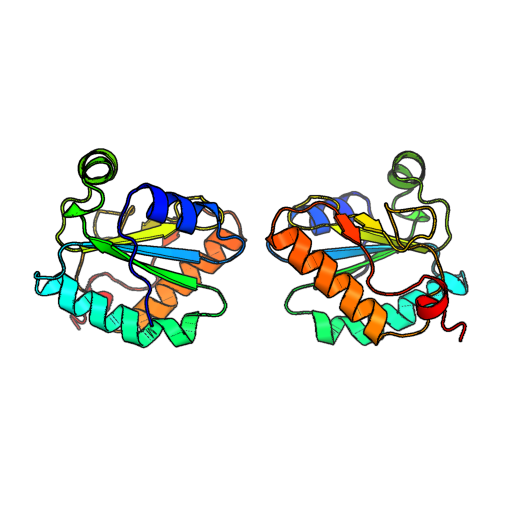22 LYS A N 1
ATOM 942 C CA . LYS A 1 122 ? -6.504 -5.934 4.898 1 95.81 122 LYS A CA 1
ATOM 943 C C . LYS A 1 122 ? -5.793 -6.75 5.973 1 95.81 122 LYS A C 1
ATOM 945 O O . LYS A 1 122 ? -6.34 -6.965 7.059 1 95.81 122 LYS A O 1
ATOM 950 N N . GLY A 1 123 ? -4.609 -7.227 5.66 1 96.19 123 GLY A N 1
ATOM 951 C CA . GLY A 1 123 ? -3.838 -7.98 6.637 1 96.19 123 GLY A CA 1
ATOM 952 C C . GLY A 1 123 ? -4.258 -9.438 6.734 1 96.19 123 GLY A C 1
ATOM 953 O O . GLY A 1 123 ? -3.902 -10.125 7.695 1 96.19 123 GLY A O 1
ATOM 954 N N . LYS A 1 124 ? -4.98 -9.859 5.797 1 97.44 124 LYS A N 1
ATOM 955 C CA . LYS A 1 124 ? -5.398 -11.258 5.773 1 97.44 124 LYS A CA 1
ATOM 956 C C . LYS A 1 124 ? -4.352 -12.133 5.094 1 97.44 124 LYS A C 1
ATOM 958 O O . LYS A 1 124 ? -3.623 -11.672 4.211 1 97.44 124 LYS A O 1
ATOM 963 N N . GLY A 1 125 ? -4.273 -13.414 5.488 1 98.5 125 GLY A N 1
ATOM 964 C CA . GLY A 1 125 ? -3.266 -14.32 4.973 1 98.5 125 GLY A CA 1
ATOM 965 C C . GLY A 1 125 ? -3.832 -15.375 4.043 1 98.5 125 GLY A C 1
ATOM 966 O O . GLY A 1 125 ? -3.117 -16.281 3.619 1 98.5 125 GLY A O 1
ATOM 967 N N . ILE A 1 126 ? -5.188 -15.305 3.744 1 98.81 126 ILE A N 1
ATOM 968 C CA . ILE A 1 126 ? -5.801 -16.328 2.902 1 98.81 126 ILE A CA 1
ATOM 969 C C . ILE A 1 126 ? -7.055 -15.758 2.236 1 98.81 126 ILE A C 1
ATOM 971 O O . ILE A 1 126 ? -7.773 -14.953 2.834 1 98.81 126 ILE A O 1
ATOM 975 N N . VAL A 1 127 ? -7.238 -16.141 0.951 1 98.62 127 VAL A N 1
ATOM 976 C CA . VAL A 1 127 ? -8.469 -15.82 0.23 1 98.62 127 VAL A CA 1
ATOM 977 C C . VAL A 1 127 ? -9.109 -17.109 -0.291 1 98.62 127 VAL A C 1
ATOM 979 O O . VAL A 1 127 ? -8.414 -18.047 -0.683 1 98.62 127 VAL A O 1
ATOM 982 N N . ARG A 1 128 ? -10.453 -17.141 -0.224 1 98.56 128 ARG A N 1
ATOM 983 C CA . ARG A 1 128 ? -11.203 -18.219 -0.839 1 98.56 128 ARG A CA 1
ATOM 984 C C . ARG A 1 128 ? -11.648 -17.859 -2.25 1 98.56 128 ARG A C 1
ATOM 986 O O . ARG A 1 128 ? -12.234 -16.797 -2.463 1 98.56 128 ARG A O 1
ATOM 993 N N . SER A 1 129 ? -11.398 -18.688 -3.125 1 98.75 129 SER A N 1
ATOM 994 C CA . SER A 1 129 ? -11.789 -18.469 -4.516 1 98.75 129 SER A CA 1
ATOM 995 C C . SER A 1 129 ? -13.305 -18.406 -4.66 1 98.75 129 SER A C 1
ATOM 997 O O . SER A 1 129 ? -14.023 -19.234 -4.094 1 98.75 129 SER A O 1
ATOM 999 N N . PRO A 1 130 ? -13.797 -17.438 -5.445 1 98.25 130 PRO A N 1
ATOM 1000 C CA . PRO A 1 130 ? -15.234 -17.406 -5.73 1 98.25 130 PRO A CA 1
ATOM 1001 C C . PRO A 1 130 ? -15.648 -18.422 -6.797 1 98.25 130 PRO A C 1
ATOM 1003 O O . PRO A 1 130 ? -16.844 -18.578 -7.07 1 98.25 130 PRO A O 1
ATOM 1006 N N . PHE A 1 131 ? -14.695 -19.031 -7.418 1 98.19 131 PHE A N 1
ATOM 1007 C CA . PHE A 1 131 ? -14.945 -19.984 -8.5 1 98.19 131 PHE A CA 1
ATOM 1008 C C . PHE A 1 131 ? -14.688 -21.406 -8.031 1 98.19 131 PHE A C 1
ATOM 1010 O O . PHE A 1 131 ? -13.758 -21.656 -7.262 1 98.19 131 PHE A O 1
ATOM 1017 N N . LYS A 1 132 ? -15.508 -22.297 -8.57 1 96.69 132 LYS A N 1
ATOM 1018 C CA . LYS A 1 132 ? -15.211 -23.719 -8.367 1 96.69 132 LYS A CA 1
ATOM 1019 C C . LYS A 1 132 ? -14 -24.141 -9.195 1 96.69 132 LYS A C 1
ATOM 1021 O O . LYS A 1 132 ? -13.695 -23.547 -10.227 1 96.69 132 LYS A O 1
ATOM 1026 N N . LEU A 1 133 ? -13.344 -25.109 -8.656 1 97 133 LEU A N 1
ATOM 1027 C CA . LEU A 1 133 ? -12.156 -25.594 -9.344 1 97 133 LEU A CA 1
ATOM 1028 C C . LEU A 1 133 ? -12.477 -25.953 -10.797 1 97 133 LEU A C 1
ATOM 1030 O O . LEU A 1 133 ? -11.719 -25.609 -11.703 1 97 133 LEU A O 1
ATOM 1034 N N . ARG A 1 134 ? -13.602 -26.562 -11.078 1 95.88 134 ARG A N 1
ATOM 1035 C CA . ARG A 1 134 ? -13.992 -26.969 -12.422 1 95.88 134 ARG A CA 1
ATOM 1036 C C . ARG A 1 134 ? -14.188 -25.75 -13.328 1 95.88 134 ARG A C 1
ATOM 1038 O O . ARG A 1 134 ? -13.883 -25.812 -14.523 1 95.88 134 ARG A O 1
ATOM 1045 N N . GLU A 1 135 ? -14.719 -24.672 -12.75 1 96.44 135 GLU A N 1
ATOM 1046 C CA . GLU A 1 135 ? -14.883 -23.438 -13.508 1 96.44 135 GLU A CA 1
ATOM 1047 C C . GLU A 1 135 ? -13.539 -22.844 -13.898 1 96.44 135 GLU A C 1
ATOM 1049 O O . GLU A 1 135 ? -13.352 -22.406 -15.039 1 96.44 135 GLU A O 1
ATOM 1054 N N . LEU A 1 136 ? -12.602 -22.922 -12.977 1 97.12 136 LEU A N 1
ATOM 1055 C CA . LEU A 1 136 ? -11.266 -22.406 -13.242 1 97.12 136 LEU A CA 1
ATOM 1056 C C . LEU A 1 136 ? -10.602 -23.188 -14.375 1 97.12 136 LEU A C 1
ATOM 1058 O O . LEU A 1 136 ? -9.922 -22.594 -15.219 1 97.12 136 LEU A O 1
ATOM 1062 N N . GLN A 1 137 ? -10.922 -24.422 -14.438 1 95.19 137 GLN A N 1
ATOM 1063 C CA . GLN A 1 137 ? -10.266 -25.312 -15.391 1 95.19 137 GLN A CA 1
ATOM 1064 C C . GLN A 1 137 ? -11.023 -25.359 -16.719 1 95.19 137 GLN A C 1
ATOM 1066 O O . GLN A 1 137 ? -10.617 -26.062 -17.641 1 95.19 137 GLN A O 1
ATOM 1071 N N . GLY A 1 138 ? -12.094 -24.562 -16.797 1 89.94 138 GLY A N 1
ATOM 1072 C CA . GLY A 1 138 ? -12.852 -24.469 -18.031 1 89.94 138 GLY A CA 1
ATOM 1073 C C . GLY A 1 138 ? -13.781 -25.641 -18.25 1 89.94 138 GLY A C 1
ATOM 1074 O O . GLY A 1 138 ? -14.203 -25.906 -19.375 1 89.94 138 GLY A O 1
ATOM 1075 N N . GLU A 1 139 ? -13.961 -26.453 -17.188 1 80.56 139 GLU A N 1
ATOM 1076 C CA . GLU A 1 139 ? -14.844 -27.609 -17.297 1 80.56 139 GLU A CA 1
ATOM 1077 C C . GLU A 1 139 ? -16.297 -27.219 -17.016 1 80.56 139 GLU A C 1
ATOM 1079 O O . GLU A 1 139 ? -16.578 -26.531 -16.031 1 80.56 139 GLU A O 1
ATOM 1084 N N . ILE A 1 140 ? -17.203 -26.859 -18.078 1 56.88 140 ILE A N 1
ATOM 1085 C CA . ILE A 1 140 ? -18.641 -26.625 -17.906 1 56.88 140 ILE A CA 1
ATOM 1086 C C . ILE A 1 140 ? -19.344 -27.938 -17.578 1 56.88 140 ILE A C 1
ATOM 1088 O O . ILE A 1 140 ? -19.031 -28.969 -18.156 1 56.88 140 ILE A O 1
ATOM 1092 N N . MET B 1 1 ? -15.297 14.797 0.342 1 80.62 1 MET B N 1
ATOM 1093 C CA . MET B 1 1 ? -15.453 15.445 1.639 1 80.62 1 MET B CA 1
ATOM 1094 C C . MET B 1 1 ? -14.477 14.867 2.66 1 80.62 1 MET B C 1
ATOM 1096 O O . MET B 1 1 ? -14.273 13.656 2.703 1 80.62 1 MET B O 1
ATOM 1100 N N . ILE B 1 2 ? -13.734 15.797 3.361 1 93.62 2 ILE B N 1
ATOM 1101 C CA . ILE B 1 2 ? -12.789 15.383 4.391 1 93.62 2 ILE B CA 1
ATOM 1102 C C . ILE B 1 2 ? -13.547 14.891 5.621 1 93.62 2 ILE B C 1
ATOM 1104 O O . ILE B 1 2 ? -14.547 15.492 6.023 1 93.62 2 ILE B O 1
ATOM 1108 N N . ASN B 1 3 ? -13.141 13.781 6.176 1 94.94 3 ASN B N 1
ATOM 1109 C CA . ASN B 1 3 ? -13.805 13.203 7.336 1 94.94 3 ASN B CA 1
ATOM 1110 C C . ASN B 1 3 ? -13.273 13.797 8.641 1 94.94 3 ASN B C 1
ATOM 1112 O O . ASN B 1 3 ? -12.102 14.164 8.727 1 94.94 3 ASN B O 1
ATOM 1116 N N . THR B 1 4 ? -14.234 13.875 9.672 1 98.38 4 THR B N 1
ATOM 1117 C CA . THR B 1 4 ? -13.891 14.406 10.984 1 98.38 4 THR B CA 1
ATOM 1118 C C . THR B 1 4 ? -13.742 13.281 12 1 98.38 4 THR B C 1
ATOM 1120 O O . THR B 1 4 ? -14.578 12.375 12.062 1 98.38 4 THR B O 1
ATOM 1123 N N . LEU B 1 5 ? -12.641 13.305 12.711 1 98.62 5 LEU B N 1
ATOM 1124 C CA . LEU B 1 5 ? -12.43 12.406 13.836 1 98.62 5 LEU B CA 1
ATOM 1125 C C . LEU B 1 5 ? -12.781 13.094 15.148 1 98.62 5 LEU B C 1
ATOM 1127 O O . LEU B 1 5 ? -12.25 14.164 15.461 1 98.62 5 LEU B O 1
ATOM 1131 N N . GLU B 1 6 ? -13.57 12.406 16 1 98.06 6 GLU B N 1
ATOM 1132 C CA . GLU B 1 6 ? -14.148 13.117 17.141 1 98.06 6 GLU B CA 1
ATOM 1133 C C . GLU B 1 6 ? -13.648 12.547 18.469 1 98.06 6 GLU B C 1
ATOM 1135 O O . GLU B 1 6 ? -14.195 12.859 19.531 1 98.06 6 GLU B O 1
ATOM 1140 N N . SER B 1 7 ? -12.734 11.617 18.406 1 98.38 7 SER B N 1
ATOM 1141 C CA . SER B 1 7 ? -12.203 11.016 19.625 1 98.38 7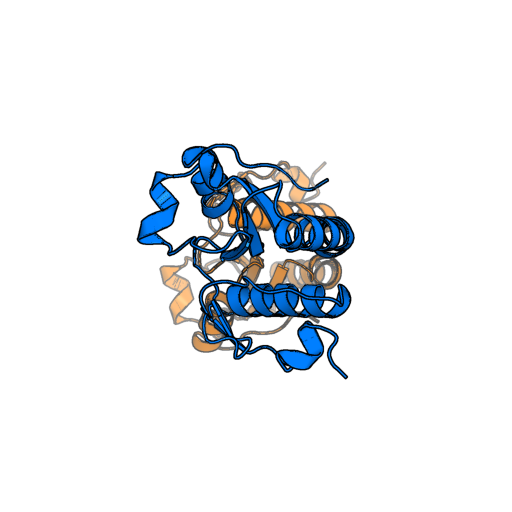 SER B CA 1
ATOM 1142 C C . SER B 1 7 ? -10.844 10.367 19.375 1 98.38 7 SER B C 1
ATOM 1144 O O . SER B 1 7 ? -10.438 10.195 18.219 1 98.38 7 SER B O 1
ATOM 1146 N N . LEU B 1 8 ? -10.172 10.055 20.516 1 98.25 8 LEU B N 1
ATOM 1147 C CA . LEU B 1 8 ? -8.914 9.32 20.438 1 98.25 8 LEU B CA 1
ATOM 1148 C C . LEU B 1 8 ? -9.109 7.973 19.75 1 98.25 8 LEU B C 1
ATOM 1150 O O . LEU B 1 8 ? -8.297 7.578 18.906 1 98.25 8 LEU B O 1
ATOM 1154 N N . ASP B 1 9 ? -10.211 7.32 20.078 1 98.44 9 ASP B N 1
ATOM 1155 C CA . ASP B 1 9 ? -10.508 6.031 19.453 1 98.44 9 ASP B CA 1
ATOM 1156 C C . ASP B 1 9 ? -10.648 6.168 17.938 1 98.44 9 ASP B C 1
ATOM 1158 O O . ASP B 1 9 ? -10.188 5.305 17.188 1 98.44 9 ASP B O 1
ATOM 1162 N N . ALA B 1 10 ? -11.312 7.207 17.531 1 98.69 10 ALA B N 1
ATOM 1163 C CA . ALA B 1 10 ? -11.492 7.445 16.109 1 98.69 10 ALA B CA 1
ATOM 1164 C C . ALA B 1 10 ? -10.148 7.688 15.414 1 98.69 10 ALA B C 1
ATOM 1166 O O . ALA B 1 10 ? -9.906 7.18 14.32 1 98.69 10 ALA B O 1
ATOM 1167 N N . VAL B 1 11 ? -9.281 8.477 16.047 1 98.69 11 VAL B N 1
ATOM 1168 C CA . VAL B 1 11 ? -7.949 8.742 15.516 1 98.69 11 VAL B CA 1
ATOM 1169 C C . VAL B 1 11 ? -7.164 7.438 15.398 1 98.69 11 VAL B C 1
ATOM 1171 O O . VAL B 1 11 ? -6.598 7.137 14.344 1 98.69 11 VAL B O 1
ATOM 1174 N N . ASN B 1 12 ? -7.16 6.633 16.453 1 98.19 12 ASN B N 1
ATOM 1175 C CA . ASN B 1 12 ? -6.465 5.348 16.453 1 98.19 12 ASN B CA 1
ATOM 1176 C C . ASN B 1 12 ? -7.008 4.414 15.375 1 98.19 12 ASN B C 1
ATOM 1178 O O . ASN B 1 12 ? -6.242 3.693 14.734 1 98.19 12 ASN B O 1
ATOM 1182 N N . GLY B 1 13 ? -8.289 4.43 15.203 1 98.38 13 GLY B N 1
ATOM 1183 C CA . GLY B 1 13 ? -8.914 3.633 14.164 1 98.38 13 GLY B CA 1
ATOM 1184 C C . GLY B 1 13 ? -8.484 4.035 12.766 1 98.38 13 GLY B C 1
ATOM 1185 O O . GLY B 1 13 ? -8.141 3.18 11.945 1 98.38 13 GLY B O 1
ATOM 1186 N N . ALA B 1 14 ? -8.477 5.324 12.477 1 98.25 14 ALA B N 1
ATOM 1187 C CA . ALA B 1 14 ? -8.078 5.84 11.164 1 98.25 14 ALA B CA 1
ATOM 1188 C C . ALA B 1 14 ? -6.625 5.504 10.859 1 98.25 14 ALA B C 1
ATOM 1190 O O . ALA B 1 14 ? -6.309 4.973 9.797 1 98.25 14 ALA B O 1
ATOM 1191 N N . VAL B 1 15 ? -5.73 5.762 11.781 1 98.25 15 VAL B N 1
ATOM 1192 C CA . VAL B 1 15 ? -4.301 5.543 11.594 1 98.25 15 VAL B CA 1
ATOM 1193 C C . VAL B 1 15 ? -4 4.047 11.586 1 98.25 15 VAL B C 1
ATOM 1195 O O . VAL B 1 15 ? -3.229 3.564 10.758 1 98.25 15 VAL B O 1
ATOM 1198 N N . GLY B 1 16 ? -4.648 3.312 12.445 1 97.19 16 GLY B N 1
ATOM 1199 C CA . GLY B 1 16 ? -4.371 1.895 12.617 1 97.19 16 GLY B CA 1
ATOM 1200 C C . GLY B 1 16 ? -5.047 1.025 11.578 1 97.19 16 GLY B C 1
ATOM 1201 O O . GLY B 1 16 ? -4.582 -0.078 11.281 1 97.19 16 GLY B O 1
ATOM 1202 N N . GLY B 1 17 ? -6.121 1.503 11.062 1 96.31 17 GLY B N 1
ATOM 1203 C CA . GLY B 1 17 ? -6.941 0.676 10.195 1 96.31 17 GLY B CA 1
ATOM 1204 C C . GLY B 1 17 ? -6.668 0.906 8.719 1 96.31 17 GLY B C 1
ATOM 1205 O O . GLY B 1 17 ? -7.25 0.239 7.863 1 96.31 17 GLY B O 1
ATOM 1206 N N . THR B 1 18 ? -5.855 1.856 8.438 1 96.06 18 THR B N 1
ATOM 1207 C CA . THR B 1 18 ? -5.543 2.184 7.047 1 96.06 18 THR B CA 1
ATOM 1208 C C . THR B 1 18 ? -4.199 1.589 6.637 1 96.06 18 THR B C 1
ATOM 1210 O O . THR B 1 18 ? -3.193 1.791 7.32 1 96.06 18 THR B O 1
ATOM 1213 N N . SER B 1 19 ? -4.207 0.781 5.562 1 96.06 19 SER B N 1
ATOM 1214 C CA . SER B 1 19 ? -2.984 0.203 5.016 1 96.06 19 SER B CA 1
ATOM 1215 C C . SER B 1 19 ? -2.719 0.707 3.602 1 96.06 19 SER B C 1
ATOM 1217 O O . SER B 1 19 ? -3.656 0.948 2.838 1 96.06 19 SER B O 1
ATOM 1219 N N . CYS B 1 20 ? -1.479 0.954 3.27 1 97.38 20 CYS B N 1
ATOM 1220 C CA . CYS B 1 20 ? -0.992 1.253 1.928 1 97.38 20 CYS B CA 1
ATOM 1221 C C . CYS B 1 20 ? -1.496 2.611 1.455 1 97.38 20 CYS B C 1
ATOM 1223 O O . CYS B 1 20 ? -1.537 2.879 0.253 1 97.38 20 CYS B O 1
ATOM 1225 N N . LYS B 1 21 ? -1.965 3.441 2.246 1 98 21 LYS B N 1
ATOM 1226 C CA . LYS B 1 21 ? -2.266 4.848 2 1 98 21 LYS B CA 1
ATOM 1227 C C . LYS B 1 21 ? -1.65 5.738 3.076 1 98 21 LYS B C 1
ATOM 1229 O O . LYS B 1 21 ? -1.494 5.316 4.223 1 98 21 LYS B O 1
ATOM 1234 N N . LEU B 1 22 ? -1.302 6.93 2.684 1 98.81 22 LEU B N 1
ATOM 1235 C CA . LEU B 1 22 ? -0.915 7.949 3.652 1 98.81 22 LEU B CA 1
ATOM 1236 C C . LEU B 1 22 ? -2.133 8.477 4.402 1 98.81 22 LEU B C 1
ATOM 1238 O O . LEU B 1 22 ? -3.139 8.836 3.789 1 98.81 22 LEU B O 1
ATOM 1242 N N . VAL B 1 23 ? -2.053 8.445 5.699 1 98.88 23 VAL B N 1
ATOM 1243 C CA . VAL B 1 23 ? -3.086 9.055 6.531 1 98.88 23 VAL B CA 1
ATOM 1244 C C . VAL B 1 23 ? -2.621 10.43 7.008 1 98.88 23 VAL B C 1
ATOM 1246 O O . VAL B 1 23 ? -1.579 10.555 7.656 1 98.88 23 VAL B O 1
ATOM 1249 N N . VAL B 1 24 ? -3.354 11.406 6.652 1 98.94 24 VAL B N 1
ATOM 1250 C CA . VAL B 1 24 ? -3.096 12.781 7.07 1 98.94 24 VAL B CA 1
ATOM 1251 C C . VAL B 1 24 ? -4.152 13.219 8.086 1 98.94 24 VAL B C 1
ATOM 1253 O O . VAL B 1 24 ? -5.352 13.133 7.812 1 98.94 24 VAL B O 1
ATOM 1256 N N . VAL B 1 25 ? -3.701 13.641 9.234 1 98.94 25 VAL B N 1
ATOM 1257 C CA . VAL B 1 25 ? -4.621 14.156 10.242 1 98.94 25 VAL B CA 1
ATOM 1258 C C . VAL B 1 25 ? -4.258 15.594 10.594 1 98.94 25 VAL B C 1
ATOM 1260 O O . VAL B 1 25 ? -3.117 15.875 10.969 1 98.94 25 VAL B O 1
ATOM 1263 N N . ARG B 1 26 ? -5.188 16.453 10.398 1 98.88 26 ARG B N 1
ATOM 1264 C CA . ARG B 1 26 ? -5.055 17.828 10.844 1 98.88 26 ARG B CA 1
ATOM 1265 C C . ARG B 1 26 ? -5.684 18.031 12.219 1 98.88 26 ARG B C 1
ATOM 1267 O O . ARG B 1 26 ? -6.91 18.031 12.352 1 98.88 26 ARG B O 1
ATOM 1274 N N . PHE B 1 27 ? -4.859 18.156 13.258 1 98.88 27 PHE B N 1
ATOM 1275 C CA . PHE B 1 27 ? -5.305 18.531 14.594 1 98.88 27 PHE B CA 1
ATOM 1276 C C . PHE B 1 27 ? -5.324 20.047 14.742 1 98.88 27 PHE B C 1
ATOM 1278 O O . PHE B 1 27 ? -4.316 20.719 14.492 1 98.88 27 PHE B O 1
ATOM 1285 N N . GLY B 1 28 ? -6.5 20.609 15.117 1 98.62 28 GLY B N 1
ATOM 1286 C CA . GLY B 1 28 ? -6.492 22.062 15.172 1 98.62 28 GLY B CA 1
ATOM 1287 C C . GLY B 1 28 ? -7.727 22.656 15.828 1 98.62 28 GLY B C 1
ATOM 1288 O O . GLY B 1 28 ? -8.492 21.922 16.469 1 98.62 28 GLY B O 1
ATOM 1289 N N . ASP B 1 29 ? -7.77 23.938 15.812 1 98.38 29 ASP B N 1
ATOM 1290 C CA . ASP B 1 29 ? -8.883 24.734 16.328 1 98.38 29 ASP B CA 1
ATOM 1291 C C . ASP B 1 29 ? -9.656 25.391 15.195 1 98.38 29 ASP B C 1
ATOM 1293 O O . ASP B 1 29 ? -9.188 26.359 14.594 1 98.38 29 ASP B O 1
ATOM 1297 N N . ARG B 1 30 ? -10.875 24.922 14.93 1 95.12 30 ARG B N 1
ATOM 1298 C CA . ARG B 1 30 ? -11.633 25.266 13.727 1 95.12 30 ARG B CA 1
ATOM 1299 C C . ARG B 1 30 ? -11.922 26.766 13.68 1 95.12 30 ARG B C 1
ATOM 1301 O O . ARG B 1 30 ? -12.164 27.312 12.602 1 95.12 30 ARG B O 1
ATOM 1308 N N . GLY B 1 31 ? -11.875 27.391 14.758 1 96.56 31 GLY B N 1
ATOM 1309 C CA . GLY B 1 31 ? -12.195 28.812 14.781 1 96.56 31 GLY B CA 1
ATOM 1310 C C . GLY B 1 31 ? -11 29.703 14.484 1 96.56 31 GLY B C 1
ATOM 1311 O O . GLY B 1 31 ? -11.148 30.906 14.305 1 96.56 31 GLY B O 1
ATOM 1312 N N . ASP B 1 32 ? -9.812 29.172 14.43 1 98.19 32 ASP B N 1
ATOM 1313 C CA . ASP B 1 32 ? -8.594 29.953 14.188 1 98.19 32 ASP B CA 1
ATOM 1314 C C . ASP B 1 32 ? -8.398 30.234 12.703 1 98.19 32 ASP B C 1
ATOM 1316 O O . ASP B 1 32 ? -8.617 29.344 11.867 1 98.19 32 ASP B O 1
ATOM 1320 N N . PRO B 1 33 ? -8 31.438 12.344 1 98.25 33 PRO B N 1
ATOM 1321 C CA . PRO B 1 33 ? -7.863 31.797 10.938 1 98.25 33 PRO B CA 1
ATOM 1322 C C . PRO B 1 33 ? -6.863 30.922 10.188 1 98.25 33 PRO B C 1
ATOM 1324 O O . PRO B 1 33 ? -7.074 30.594 9.023 1 98.25 33 PRO B O 1
ATOM 1327 N N . LEU B 1 34 ? -5.738 30.594 10.773 1 98.31 34 LEU B N 1
ATOM 1328 C CA . LEU B 1 34 ? -4.766 29.719 10.133 1 98.31 34 LEU B CA 1
ATOM 1329 C C . LEU B 1 34 ? -5.367 28.344 9.875 1 98.31 34 LEU B C 1
ATOM 1331 O O . LEU B 1 34 ? -5.188 27.766 8.797 1 98.31 34 LEU B O 1
ATOM 1335 N N . CYS B 1 35 ? -6.051 27.844 10.852 1 98.69 35 CYS B N 1
ATOM 1336 C CA . CYS B 1 35 ? -6.691 26.547 10.703 1 98.69 35 CYS B CA 1
ATOM 1337 C C . CYS B 1 35 ? -7.754 26.578 9.609 1 98.69 35 CYS B C 1
ATOM 1339 O O . CYS B 1 35 ? -7.844 25.656 8.805 1 98.69 35 CYS B O 1
ATOM 1341 N N . ILE B 1 36 ? -8.516 27.609 9.586 1 98.5 36 ILE B N 1
ATOM 1342 C CA . ILE B 1 36 ? -9.539 27.781 8.562 1 98.5 36 ILE B CA 1
ATOM 1343 C C . ILE B 1 36 ? -8.898 27.75 7.18 1 98.5 36 ILE B C 1
ATOM 1345 O O . ILE B 1 36 ? -9.383 27.078 6.27 1 98.5 36 ILE B O 1
ATOM 1349 N N . HIS B 1 37 ? -7.844 28.438 7.066 1 98.38 37 HIS B N 1
ATOM 1350 C CA . HIS B 1 37 ? -7.148 28.5 5.789 1 98.38 37 HIS B CA 1
ATOM 1351 C C . HIS B 1 37 ? -6.668 27.109 5.359 1 98.38 37 HIS B C 1
ATOM 1353 O O . HIS B 1 37 ? -6.934 26.688 4.234 1 98.38 37 HIS B O 1
ATOM 1359 N N . MET B 1 38 ? -6 26.438 6.246 1 98.44 38 MET B N 1
ATOM 1360 C CA . MET B 1 38 ? -5.434 25.125 5.922 1 98.44 38 MET B CA 1
ATOM 1361 C C . MET B 1 38 ? -6.535 24.109 5.645 1 98.44 38 MET B C 1
ATOM 1363 O O . MET B 1 38 ? -6.391 23.266 4.766 1 98.44 38 MET B O 1
ATOM 1367 N N . ASP B 1 39 ? -7.605 24.188 6.41 1 98.31 39 ASP B N 1
ATOM 1368 C CA . ASP B 1 39 ? -8.75 23.328 6.125 1 98.31 39 ASP B CA 1
ATOM 1369 C C . ASP B 1 39 ? -9.258 23.531 4.699 1 98.31 39 ASP B C 1
ATOM 1371 O O . ASP B 1 39 ? -9.609 22.578 4.016 1 98.31 39 ASP B O 1
ATOM 1375 N N . GLY B 1 40 ? -9.367 24.828 4.348 1 98.31 40 GLY B N 1
ATOM 1376 C CA . GLY B 1 40 ? -9.758 25.125 2.977 1 98.31 40 GLY B CA 1
ATOM 1377 C C . GLY B 1 40 ? -8.844 24.484 1.947 1 98.31 40 GLY B C 1
ATOM 1378 O O . GLY B 1 40 ? -9.32 23.906 0.96 1 98.31 40 GLY B O 1
ATOM 1379 N N . LEU B 1 41 ? -7.547 24.531 2.127 1 98.19 41 LEU B N 1
ATOM 1380 C CA . LEU B 1 41 ? -6.574 23.906 1.234 1 98.19 41 LEU B CA 1
ATOM 1381 C C . LEU B 1 41 ? -6.766 22.391 1.186 1 98.19 41 LEU B C 1
ATOM 1383 O O . LEU B 1 41 ? -6.805 21.812 0.103 1 98.19 41 LEU B O 1
ATOM 1387 N N . LEU B 1 42 ? -6.855 21.812 2.311 1 98.56 42 LEU B N 1
ATOM 1388 C CA . LEU B 1 42 ? -7.027 20.359 2.402 1 98.56 42 LEU B CA 1
ATOM 1389 C C . LEU B 1 42 ? -8.281 19.922 1.658 1 98.56 42 LEU B C 1
ATOM 1391 O O . LEU B 1 42 ? -8.273 18.891 0.978 1 98.56 42 LEU B O 1
ATOM 1395 N N . GLU B 1 43 ? -9.352 20.672 1.782 1 98.38 43 GLU B N 1
ATOM 1396 C CA . GLU B 1 43 ? -10.602 20.359 1.096 1 98.38 43 GLU B CA 1
ATOM 1397 C C . GLU B 1 43 ? -10.422 20.391 -0.419 1 98.38 43 GLU B C 1
ATOM 1399 O O . GLU B 1 43 ? -10.984 19.562 -1.135 1 98.38 43 GLU B O 1
ATOM 1404 N N . ARG B 1 44 ? -9.656 21.234 -0.841 1 97.81 44 ARG B N 1
ATOM 1405 C CA . ARG B 1 44 ? -9.477 21.422 -2.277 1 97.81 44 ARG B CA 1
ATOM 1406 C C . ARG B 1 44 ? -8.625 20.297 -2.863 1 97.81 44 ARG B C 1
ATOM 1408 O O . ARG B 1 44 ? -8.781 19.938 -4.031 1 97.81 44 ARG B O 1
ATOM 1415 N N . ILE B 1 45 ? -7.777 19.719 -2.086 1 98.12 45 ILE B N 1
ATOM 1416 C CA . ILE B 1 45 ? -6.812 18.781 -2.672 1 98.12 45 ILE B CA 1
ATOM 1417 C C . ILE B 1 45 ? -7.234 17.344 -2.371 1 98.12 45 ILE B C 1
ATOM 1419 O O . ILE B 1 45 ? -6.703 16.406 -2.959 1 98.12 45 ILE B O 1
ATOM 1423 N N . CYS B 1 46 ? -8.18 17.109 -1.521 1 98 46 CYS B N 1
ATOM 1424 C CA . CYS B 1 46 ? -8.453 15.789 -0.978 1 98 46 CYS B CA 1
ATOM 1425 C C . CYS B 1 46 ? -8.891 14.828 -2.08 1 98 46 CYS B C 1
ATOM 1427 O O . CYS B 1 46 ? -8.484 13.664 -2.09 1 98 46 CYS B O 1
ATOM 1429 N N . LEU B 1 47 ? -9.641 15.281 -3.045 1 96.75 47 LEU B N 1
ATOM 1430 C CA . LEU B 1 47 ? -10.133 14.406 -4.105 1 96.75 47 LEU B CA 1
ATOM 1431 C C . LEU B 1 47 ? -8.992 13.961 -5.016 1 96.75 47 LEU B C 1
ATOM 1433 O O . LEU B 1 47 ? -8.914 12.789 -5.391 1 96.75 47 LEU B O 1
ATOM 1437 N N . ALA B 1 48 ? -8.133 14.883 -5.281 1 96.56 48 ALA B N 1
ATOM 1438 C CA . ALA B 1 48 ? -7.016 14.594 -6.18 1 96.56 48 ALA B CA 1
ATOM 1439 C C . ALA B 1 48 ? -6.078 13.555 -5.574 1 96.56 48 ALA B C 1
ATOM 1441 O O . ALA B 1 48 ? -5.352 12.867 -6.297 1 96.56 48 ALA B O 1
ATOM 1442 N N . LEU B 1 49 ? -6.062 13.383 -4.297 1 97.88 49 LEU B N 1
ATOM 1443 C CA . LEU B 1 49 ? -5.125 12.516 -3.586 1 97.88 49 LEU B CA 1
ATOM 1444 C C . LEU B 1 49 ? -5.82 11.258 -3.076 1 97.88 49 LEU B C 1
ATOM 1446 O O . LEU B 1 49 ? -5.191 10.406 -2.445 1 97.88 49 LEU B O 1
ATOM 1450 N N . SER B 1 50 ? -7.039 11.102 -3.441 1 97.12 50 SER B N 1
ATOM 1451 C CA . SER B 1 50 ? -7.895 10.125 -2.77 1 97.12 50 SER B CA 1
ATOM 1452 C C . SER B 1 50 ? -7.43 8.703 -3.047 1 97.12 50 SER B C 1
ATOM 1454 O O . SER B 1 50 ? -7.754 7.777 -2.295 1 97.12 50 SER B O 1
ATOM 1456 N N . ASN B 1 51 ? -6.609 8.469 -4.055 1 95.19 51 ASN B N 1
ATOM 1457 C CA . ASN B 1 51 ? -6.156 7.129 -4.398 1 95.19 51 ASN B CA 1
ATOM 1458 C C . ASN B 1 51 ? -5.105 6.621 -3.416 1 95.19 51 ASN B C 1
ATOM 1460 O O . ASN B 1 51 ? -4.988 5.418 -3.189 1 95.19 51 ASN B O 1
ATOM 1464 N N . TYR B 1 52 ? -4.391 7.613 -2.824 1 97.44 52 TYR B N 1
ATOM 1465 C CA . TYR B 1 52 ? -3.277 7.109 -2.027 1 97.44 52 TYR B CA 1
ATOM 1466 C C . TYR B 1 52 ? -3.123 7.91 -0.739 1 97.44 52 TYR B C 1
ATOM 1468 O O . TYR B 1 52 ? -2.232 7.633 0.068 1 97.44 52 TYR B O 1
ATOM 1476 N N . VAL B 1 53 ? -4.02 8.852 -0.491 1 98.56 53 VAL B N 1
ATOM 1477 C CA . VAL B 1 53 ? -4.008 9.617 0.751 1 98.56 53 VAL B CA 1
ATOM 1478 C C . VAL B 1 53 ? -5.422 9.695 1.324 1 98.56 53 VAL B C 1
ATOM 1480 O O . VAL B 1 53 ? -6.383 9.93 0.59 1 98.56 53 VAL B O 1
ATOM 1483 N N . GLU B 1 54 ? -5.539 9.477 2.59 1 98.62 54 GLU B N 1
ATOM 1484 C CA . GLU B 1 54 ? -6.75 9.773 3.348 1 98.62 54 GLU B CA 1
ATOM 1485 C C . GLU B 1 54 ? -6.531 10.953 4.297 1 98.62 54 GLU B C 1
ATOM 1487 O O . GLU B 1 54 ? -5.609 10.93 5.113 1 98.62 54 GLU B O 1
ATOM 1492 N N . ILE B 1 55 ? -7.391 11.93 4.195 1 98.88 55 ILE B N 1
ATOM 1493 C CA . ILE B 1 55 ? -7.23 13.141 4.984 1 98.88 55 ILE B CA 1
ATOM 1494 C C . ILE B 1 55 ? -8.367 13.258 5.996 1 98.88 55 ILE B C 1
ATOM 1496 O O . ILE B 1 55 ? -9.539 13.117 5.637 1 98.88 55 ILE B O 1
ATOM 1500 N N . TYR B 1 56 ? -7.973 13.508 7.242 1 98.81 56 TYR B N 1
ATOM 1501 C CA . TYR B 1 56 ? -8.914 13.695 8.336 1 98.81 56 TYR B CA 1
ATOM 1502 C C . TYR B 1 56 ? -8.664 15.016 9.055 1 98.81 56 TYR B C 1
ATOM 1504 O O . TYR B 1 56 ? -7.543 15.531 9.039 1 98.81 56 TYR B O 1
ATOM 1512 N N . VAL B 1 57 ? -9.703 15.508 9.648 1 98.81 57 VAL B N 1
ATOM 1513 C CA . VAL B 1 57 ? -9.578 16.641 10.547 1 98.81 57 VAL B CA 1
ATOM 1514 C C . VAL B 1 57 ? -10.039 16.25 11.953 1 98.81 57 VAL B C 1
ATOM 1516 O O . VAL B 1 57 ? -10.945 15.43 12.102 1 98.81 57 VAL B O 1
ATOM 1519 N N . CYS B 1 58 ? -9.414 16.828 12.914 1 98.88 58 CYS B N 1
ATOM 1520 C CA . CYS B 1 58 ? -9.695 16.531 14.312 1 98.88 58 CYS B CA 1
ATOM 1521 C C . CYS B 1 58 ? -9.469 17.75 15.195 1 98.88 58 CYS B C 1
ATOM 1523 O O . CYS B 1 58 ? -8.406 18.359 15.141 1 98.88 58 CYS B O 1
ATOM 1525 N N . GLU B 1 59 ? -10.492 18.062 16.031 1 98.75 59 GLU B N 1
ATOM 1526 C CA . GLU B 1 59 ? -10.336 19.156 17 1 98.75 59 GLU B CA 1
ATOM 1527 C C . GLU B 1 59 ? -9.414 18.75 18.141 1 98.75 59 GLU B C 1
ATOM 1529 O O . GLU B 1 59 ? -9.492 17.625 18.641 1 98.75 59 GLU B O 1
ATOM 1534 N N . ARG B 1 60 ? -8.508 19.672 18.5 1 98.44 60 ARG B N 1
ATOM 1535 C CA . ARG B 1 60 ? -7.648 19.406 19.656 1 98.44 60 ARG B CA 1
ATOM 1536 C C . ARG B 1 60 ? -8.477 19.109 20.906 1 98.44 60 ARG B C 1
ATOM 1538 O O . ARG B 1 60 ? -8.109 18.266 21.719 1 98.44 60 ARG B O 1
ATOM 1545 N N . SER B 1 61 ? -9.539 19.797 21.031 1 97.75 61 SER B N 1
ATOM 1546 C CA . SER B 1 61 ? -10.422 19.641 22.188 1 97.75 61 SER B CA 1
ATOM 1547 C C . SER B 1 61 ? -11.008 18.219 22.234 1 97.75 61 SER B C 1
ATOM 1549 O O . SER B 1 61 ? -11.406 17.75 23.312 1 97.75 61 SER B O 1
ATOM 1551 N N . SER B 1 62 ? -11.094 17.5 21.141 1 98.12 62 SER B N 1
ATOM 1552 C CA . SER B 1 62 ? -11.656 16.156 21.062 1 98.12 62 SER B CA 1
ATOM 1553 C C . SER B 1 62 ? -10.633 15.102 21.469 1 98.12 62 SER B C 1
ATOM 1555 O O . SER B 1 62 ? -10.984 13.945 21.703 1 98.12 62 SER B O 1
ATOM 1557 N N . VAL B 1 63 ? -9.398 15.5 21.516 1 98.5 63 VAL B N 1
ATOM 1558 C CA . VAL B 1 63 ? -8.32 14.562 21.812 1 98.5 63 VAL B CA 1
ATOM 1559 C C . VAL B 1 63 ? -7.336 15.195 22.797 1 98.5 63 VAL B C 1
ATOM 1561 O O . VAL B 1 63 ? -6.121 15.156 22.578 1 98.5 63 VAL B O 1
ATOM 1564 N N . ARG B 1 64 ? -7.75 15.758 23.859 1 97.81 64 ARG B N 1
ATOM 1565 C CA . ARG B 1 64 ? -6.941 16.484 24.844 1 97.81 64 ARG B CA 1
ATOM 1566 C C . ARG B 1 64 ? -5.773 15.625 25.312 1 97.81 64 ARG B C 1
ATOM 1568 O O . ARG B 1 64 ? -4.688 16.156 25.594 1 97.81 64 ARG B O 1
ATOM 1575 N N . GLU B 1 65 ? -5.984 14.312 25.359 1 97.19 65 GLU B N 1
ATOM 1576 C CA . GLU B 1 65 ? -4.965 13.391 25.844 1 97.19 65 GLU B CA 1
ATOM 1577 C C . GLU B 1 65 ? -3.758 13.359 24.906 1 97.19 65 GLU B C 1
ATOM 1579 O O . GLU B 1 65 ? -2.672 12.93 25.312 1 97.19 65 GLU B O 1
ATOM 1584 N N . LEU B 1 66 ? -3.922 13.805 23.656 1 98.19 66 LEU B N 1
ATOM 1585 C CA . LEU B 1 66 ? -2.846 13.758 22.672 1 98.19 66 LEU B CA 1
ATOM 1586 C C . LEU B 1 66 ? -2.084 15.078 22.641 1 98.19 66 LEU B C 1
ATOM 1588 O O . LEU B 1 66 ? -0.979 15.148 22.094 1 98.19 66 LEU B O 1
ATOM 1592 N N . VAL B 1 67 ? -2.59 16.094 23.219 1 98 67 VAL B N 1
ATOM 1593 C CA . VAL B 1 67 ? -2.09 17.453 23.031 1 98 67 VAL B CA 1
ATOM 1594 C C . VAL B 1 67 ? -0.68 17.562 23.609 1 98 67 VAL B C 1
ATOM 1596 O O . VAL B 1 67 ? 0.248 17.984 22.906 1 98 67 VAL B O 1
ATOM 1599 N N . ASP B 1 68 ? -0.471 17.156 24.812 1 97.56 68 ASP B N 1
ATOM 1600 C CA . ASP B 1 68 ? 0.824 17.328 25.469 1 97.56 68 ASP B CA 1
ATOM 1601 C C . ASP B 1 68 ? 1.847 16.344 24.906 1 97.56 68 ASP B C 1
ATOM 1603 O O . ASP B 1 68 ? 2.922 16.734 24.453 1 97.56 68 ASP B O 1
ATOM 1607 N N . PRO B 1 69 ? 1.521 15.117 24.812 1 97.75 69 PRO B N 1
ATOM 1608 C CA . PRO B 1 69 ? 2.529 14.148 24.375 1 97.75 69 PRO B CA 1
ATOM 1609 C C . PRO B 1 69 ? 2.977 14.391 22.922 1 97.75 69 PRO B C 1
ATOM 1611 O O . PRO B 1 69 ? 4.117 14.086 22.578 1 97.75 69 PRO B O 1
ATOM 1614 N N . MET B 1 70 ? 2.109 14.945 22.062 1 98 70 MET B N 1
ATOM 1615 C CA . MET B 1 70 ? 2.42 15.117 20.641 1 98 70 MET B CA 1
ATOM 1616 C C . MET B 1 70 ? 2.82 16.562 20.344 1 98 70 MET B C 1
ATOM 1618 O O . MET B 1 70 ? 3.137 16.906 19.203 1 98 70 MET B O 1
ATOM 1622 N N . GLY B 1 71 ? 2.766 17.328 21.391 1 98.12 71 GLY B N 1
ATOM 1623 C CA . GLY B 1 71 ? 3.15 18.719 21.219 1 98.12 71 GLY B CA 1
ATOM 1624 C C . GLY B 1 71 ? 2.211 19.484 20.297 1 98.12 71 GLY B C 1
ATOM 1625 O O . GLY B 1 71 ? 2.658 20.25 19.438 1 98.12 71 GLY B O 1
ATOM 1626 N N . LEU B 1 72 ? 0.934 19.266 20.422 1 98.44 72 LEU B N 1
ATOM 1627 C CA . LEU B 1 72 ? -0.062 19.938 19.594 1 98.44 72 LEU B CA 1
ATOM 1628 C C . LEU B 1 72 ? -0.363 21.328 20.125 1 98.44 72 LEU B C 1
ATOM 1630 O O . LEU B 1 72 ? -1.501 21.625 20.5 1 98.44 72 LEU B O 1
ATOM 1634 N N . ASP B 1 73 ? 0.608 22.203 19.969 1 97.12 73 ASP B N 1
ATOM 1635 C CA . ASP B 1 73 ? 0.53 23.5 20.625 1 97.12 73 ASP B CA 1
ATOM 1636 C C . ASP B 1 73 ? 0.045 24.578 19.656 1 97.12 73 ASP B C 1
ATOM 1638 O O . ASP B 1 73 ? -0.352 25.656 20.078 1 97.12 73 ASP B O 1
ATOM 1642 N N . SER B 1 74 ? 0.056 24.328 18.422 1 98.19 74 SER B N 1
ATOM 1643 C CA . SER B 1 74 ? -0.369 25.281 17.406 1 98.19 74 SER B CA 1
ATOM 1644 C C . SER B 1 74 ? -1.858 25.156 17.109 1 98.19 74 SER B C 1
ATOM 1646 O O . SER B 1 74 ? -2.457 24.109 17.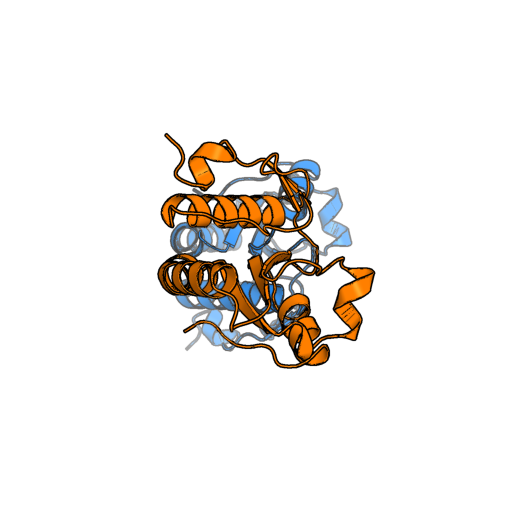359 1 98.19 74 SER B O 1
ATOM 1648 N N . PRO B 1 75 ? -2.443 26.219 16.656 1 98.31 75 PRO B N 1
ATOM 1649 C CA . PRO B 1 75 ? -3.848 26.094 16.25 1 98.31 75 PRO B CA 1
ATOM 1650 C C . PRO B 1 75 ? -4.051 25.125 15.094 1 98.31 75 PRO B C 1
ATOM 1652 O O . PRO B 1 75 ? -5.184 24.719 14.812 1 98.31 75 PRO B O 1
ATOM 1655 N N . VAL B 1 76 ? -2.977 24.844 14.391 1 98.69 76 VAL B N 1
ATOM 1656 C CA . VAL B 1 76 ? -3.02 23.859 13.32 1 98.69 76 VAL B CA 1
ATOM 1657 C C . VAL B 1 76 ? -1.801 22.938 13.414 1 98.69 76 VAL B C 1
ATOM 1659 O O . VAL B 1 76 ? -0.67 23.406 13.547 1 98.69 76 VAL B O 1
ATOM 1662 N N . ASN B 1 77 ? -1.951 21.609 13.383 1 98.88 77 ASN B N 1
ATOM 1663 C CA . ASN B 1 77 ? -0.93 20.562 13.375 1 98.88 77 ASN B CA 1
ATOM 1664 C C . ASN B 1 77 ? -1.277 19.438 12.398 1 98.88 77 ASN B C 1
ATOM 1666 O O . ASN B 1 77 ? -2.166 18.625 12.664 1 98.88 77 ASN B O 1
ATOM 1670 N N . ILE B 1 78 ? -0.622 19.438 11.305 1 98.94 78 ILE B N 1
ATOM 1671 C CA . ILE B 1 78 ? -0.88 18.391 10.312 1 98.94 78 ILE B CA 1
ATOM 1672 C C . ILE B 1 78 ? 0.2 17.312 10.398 1 98.94 78 ILE B C 1
ATOM 1674 O O . ILE B 1 78 ? 1.386 17.609 10.219 1 98.94 78 ILE B O 1
ATOM 1678 N N . MET B 1 79 ? -0.217 16.141 10.688 1 98.94 79 MET B N 1
ATOM 1679 C CA . MET B 1 79 ? 0.687 15.008 10.82 1 98.94 79 MET B CA 1
ATOM 1680 C C . MET B 1 79 ? 0.355 13.922 9.797 1 98.94 79 MET B C 1
ATOM 1682 O O . MET B 1 79 ? -0.793 13.805 9.367 1 98.94 79 MET B O 1
ATOM 1686 N N . CYS B 1 80 ? 1.367 13.188 9.43 1 98.94 80 CYS B N 1
ATOM 1687 C CA . CYS B 1 80 ? 1.231 12.148 8.414 1 98.94 80 CYS B CA 1
ATOM 1688 C C . CYS B 1 80 ? 1.642 10.789 8.977 1 98.94 80 CYS B C 1
ATOM 1690 O O . CYS B 1 80 ? 2.627 10.688 9.703 1 98.94 80 CYS B O 1
ATOM 1692 N N . PHE B 1 81 ? 0.907 9.805 8.617 1 98.88 81 PHE B N 1
ATOM 1693 C CA . PHE B 1 81 ? 1.167 8.422 9 1 98.88 81 PHE B CA 1
ATOM 1694 C C . PHE B 1 81 ? 1.035 7.488 7.805 1 98.88 81 PHE B C 1
ATOM 1696 O O . PHE B 1 81 ? 0.207 7.719 6.922 1 98.88 81 PHE B O 1
ATOM 1703 N N . PHE B 1 82 ? 1.851 6.516 7.703 1 98.75 82 PHE B N 1
ATOM 1704 C CA . PHE B 1 82 ? 1.781 5.453 6.703 1 98.75 82 PHE B CA 1
ATOM 1705 C C . PHE B 1 82 ? 1.945 4.086 7.355 1 98.75 82 PHE B C 1
ATOM 1707 O O . PHE B 1 82 ? 2.963 3.816 8 1 98.75 82 PHE B O 1
ATOM 1714 N N . ASN B 1 83 ? 0.951 3.156 7.148 1 96.94 83 ASN B N 1
ATOM 1715 C CA . ASN B 1 83 ? 0.979 1.861 7.82 1 96.94 83 ASN B CA 1
ATOM 1716 C C . ASN B 1 83 ? 1.33 2.006 9.297 1 96.94 83 ASN B C 1
ATOM 1718 O O . ASN B 1 83 ? 2.225 1.319 9.797 1 96.94 83 ASN B O 1
ATOM 1722 N N . ARG B 1 84 ? 0.654 2.945 9.984 1 97 84 ARG B N 1
ATOM 1723 C CA . ARG B 1 84 ? 0.677 3.195 11.422 1 97 84 ARG B CA 1
ATOM 1724 C C . ARG B 1 84 ? 1.932 3.963 11.82 1 97 84 ARG B C 1
ATOM 1726 O O . ARG B 1 84 ? 2.01 4.496 12.93 1 97 84 ARG B O 1
ATOM 1733 N N . ARG B 1 85 ? 2.834 4.156 10.969 1 98 85 ARG B N 1
ATOM 1734 C CA . ARG B 1 85 ? 4.09 4.824 11.297 1 98 85 ARG B CA 1
ATOM 1735 C C . ARG B 1 85 ? 4.027 6.305 10.945 1 98 85 ARG B C 1
ATOM 1737 O O . ARG B 1 85 ? 3.582 6.672 9.859 1 98 85 ARG B O 1
ATOM 1744 N N . HIS B 1 86 ? 4.5 7.102 11.875 1 98.81 86 HIS B N 1
ATOM 1745 C CA . HIS B 1 86 ? 4.59 8.539 11.641 1 98.81 86 HIS B CA 1
ATOM 1746 C C . HIS B 1 86 ? 5.625 8.859 10.562 1 98.81 86 HIS B C 1
ATOM 1748 O O . HIS B 1 86 ? 6.73 8.305 10.578 1 98.81 86 HIS B O 1
ATOM 1754 N N . ILE B 1 87 ? 5.234 9.703 9.57 1 98.88 87 ILE B N 1
ATOM 1755 C CA . ILE B 1 87 ? 6.145 10.211 8.555 1 98.88 87 ILE B CA 1
ATOM 1756 C C . ILE B 1 87 ? 6.426 11.688 8.812 1 98.88 87 ILE B C 1
ATOM 1758 O O . ILE B 1 87 ? 5.516 12.523 8.742 1 98.88 87 ILE B O 1
ATOM 1762 N N . LYS B 1 88 ? 7.684 12.016 9.141 1 98.88 88 LYS B N 1
ATOM 1763 C CA . LYS B 1 88 ? 8.078 13.406 9.352 1 98.88 88 LYS B CA 1
ATOM 1764 C C . LYS B 1 88 ? 8.297 14.117 8.023 1 98.88 88 LYS B C 1
ATOM 1766 O O . LYS B 1 88 ? 8.727 13.508 7.039 1 98.88 88 LYS B O 1
ATOM 1771 N N . ILE B 1 89 ? 7.914 15.398 7.984 1 98.75 89 ILE B N 1
ATOM 1772 C CA . ILE B 1 89 ? 8.18 16.25 6.824 1 98.75 89 ILE B CA 1
ATOM 1773 C C . ILE B 1 89 ? 9.055 17.438 7.242 1 98.75 89 ILE B C 1
ATOM 1775 O O . ILE B 1 89 ? 8.609 18.297 7.992 1 98.75 89 ILE B O 1
ATOM 1779 N N . ASP B 1 90 ? 10.289 17.406 6.73 1 98.88 90 ASP B N 1
ATOM 1780 C CA . ASP B 1 90 ? 11.227 18.5 7.004 1 98.88 90 ASP B CA 1
ATOM 1781 C C . ASP B 1 90 ? 11.055 19.641 6.016 1 98.88 90 ASP B C 1
ATOM 1783 O O . ASP B 1 90 ? 11.547 19.578 4.891 1 98.88 90 ASP B O 1
ATOM 1787 N N . CYS B 1 91 ? 10.445 20.656 6.477 1 98.25 91 CYS B N 1
ATOM 1788 C CA . CYS B 1 91 ? 10.234 21.844 5.66 1 98.25 91 CYS B CA 1
ATOM 1789 C C . CYS B 1 91 ? 11.148 22.984 6.117 1 98.25 91 CYS B C 1
ATOM 1791 O O . CYS B 1 91 ? 10.875 24.156 5.848 1 98.25 91 CYS B O 1
ATOM 1793 N N . SER B 1 92 ? 12.164 22.656 6.883 1 97.44 92 SER B N 1
ATOM 1794 C CA . SER B 1 92 ? 13.109 23.625 7.438 1 97.44 92 SER B CA 1
ATOM 1795 C C . SER B 1 92 ? 12.391 24.656 8.305 1 97.44 92 SER B C 1
ATOM 1797 O O . SER B 1 92 ? 12.766 25.828 8.312 1 97.44 92 SER B O 1
ATOM 1799 N N . SER B 1 93 ? 11.344 24.312 8.961 1 95.75 93 SER B N 1
ATOM 1800 C CA . SER B 1 93 ? 10.562 25.203 9.82 1 95.75 93 SER B CA 1
ATOM 1801 C C . SER B 1 93 ? 11.016 25.109 11.273 1 95.75 93 SER B C 1
ATOM 1803 O O . SER B 1 93 ? 10.641 25.953 12.094 1 95.75 93 SER B O 1
ATOM 1805 N N . GLY B 1 94 ? 11.828 24.109 11.586 1 96 94 GLY B N 1
ATOM 1806 C CA . GLY B 1 94 ? 12.234 23.844 12.961 1 96 94 GLY B CA 1
ATOM 1807 C C . GLY B 1 94 ? 11.422 22.734 13.617 1 96 94 GLY B C 1
ATOM 1808 O O . GLY B 1 94 ? 11.82 22.203 14.648 1 96 94 GLY B O 1
ATOM 1809 N N . ASP B 1 95 ? 10.281 22.453 13.117 1 97.31 95 ASP B N 1
ATOM 1810 C CA . ASP B 1 95 ? 9.43 21.359 13.57 1 97.31 95 ASP B CA 1
ATOM 1811 C C . ASP B 1 95 ? 9.219 20.344 12.453 1 97.31 95 ASP B C 1
ATOM 1813 O O . ASP B 1 95 ? 8.5 20.594 11.492 1 97.31 95 ASP B O 1
ATOM 1817 N N . ASN B 1 96 ? 9.812 19.156 12.633 1 98.38 96 ASN B N 1
ATOM 1818 C CA . ASN B 1 96 ? 9.719 18.156 11.578 1 98.38 96 ASN B CA 1
ATOM 1819 C C . ASN B 1 96 ? 8.562 17.188 11.812 1 98.38 96 ASN B C 1
ATOM 1821 O O . ASN B 1 96 ? 8.219 16.406 10.938 1 98.38 96 ASN B O 1
ATOM 1825 N N . ASP B 1 97 ? 7.934 17.25 12.93 1 98.44 97 ASP B N 1
ATOM 1826 C CA . ASP B 1 97 ? 6.914 16.266 13.297 1 98.44 97 ASP B CA 1
ATOM 1827 C C . ASP B 1 97 ? 5.555 16.656 12.711 1 98.44 97 ASP B C 1
ATOM 1829 O O . ASP B 1 97 ? 4.656 15.812 12.617 1 98.44 97 ASP B O 1
ATOM 1833 N N . LYS B 1 98 ? 5.469 17.906 12.344 1 98.69 98 LYS B N 1
ATOM 1834 C CA . LYS B 1 98 ? 4.172 18.375 11.875 1 98.69 98 LYS B CA 1
ATOM 1835 C C . LYS B 1 98 ? 4.32 19.641 11.023 1 98.69 98 LYS B C 1
ATOM 1837 O O . LYS B 1 98 ? 5.316 20.359 11.133 1 98.69 98 LYS B O 1
ATOM 1842 N N . ILE B 1 99 ? 3.363 19.812 10.109 1 98.75 99 ILE B N 1
ATOM 1843 C CA . ILE B 1 99 ? 3.168 21.094 9.438 1 98.75 99 ILE B CA 1
ATOM 1844 C C . ILE B 1 99 ? 2.23 21.984 10.266 1 98.75 99 ILE B C 1
ATOM 1846 O O . ILE B 1 99 ? 1.064 21.625 10.469 1 98.75 99 ILE B O 1
ATOM 1850 N N . ASN B 1 100 ? 2.73 23.047 10.734 1 98.75 100 ASN B N 1
ATOM 1851 C CA . ASN B 1 100 ? 1.927 23.891 11.617 1 98.75 100 ASN B CA 1
ATOM 1852 C C . ASN B 1 100 ? 2.031 25.359 11.227 1 98.75 100 ASN B C 1
ATOM 1854 O O . ASN B 1 100 ? 1.861 26.25 12.062 1 98.75 100 ASN B O 1
ATOM 1858 N N . PHE B 1 101 ? 2.34 25.641 9.984 1 98 101 PHE B N 1
ATOM 1859 C CA . PHE B 1 101 ? 2.484 26.984 9.445 1 98 101 PHE B CA 1
ATOM 1860 C C . PHE B 1 101 ? 1.642 27.156 8.18 1 98 101 PHE B C 1
ATOM 1862 O O . PHE B 1 101 ? 1.125 26.172 7.637 1 98 101 PHE B O 1
ATOM 1869 N N . PHE B 1 102 ? 1.505 28.406 7.754 1 97.75 102 PHE B N 1
ATOM 1870 C CA . PHE B 1 102 ? 0.731 28.797 6.582 1 97.75 102 PHE B CA 1
ATOM 1871 C C . PHE B 1 102 ? 1.367 28.25 5.309 1 97.75 102 PHE B C 1
ATOM 1873 O O . PHE B 1 102 ? 2.584 28.344 5.129 1 97.75 102 PHE B O 1
ATOM 1880 N N . ILE B 1 103 ? 0.626 27.609 4.508 1 98.25 103 ILE B N 1
ATOM 1881 C CA . ILE B 1 103 ? 1.005 27.234 3.152 1 98.25 103 ILE B CA 1
ATOM 1882 C C . ILE B 1 103 ? 0.034 27.859 2.152 1 98.25 103 ILE B C 1
ATOM 1884 O O . ILE B 1 103 ? -1.184 27.766 2.322 1 98.25 103 ILE B O 1
ATOM 1888 N N . GLU B 1 104 ? 0.566 28.422 1.161 1 96.88 104 GLU B N 1
ATOM 1889 C CA . GLU B 1 104 ? -0.262 29.172 0.225 1 96.88 104 GLU B CA 1
ATOM 1890 C C . GLU B 1 104 ? -0.696 28.312 -0.952 1 96.88 104 GLU B C 1
ATOM 1892 O O . GLU B 1 104 ? -1.867 28.312 -1.337 1 96.88 104 GLU B O 1
ATOM 1897 N N . ASN B 1 105 ? 0.169 27.594 -1.491 1 95.69 105 ASN B N 1
ATOM 1898 C CA . ASN B 1 105 ? -0.031 26.922 -2.773 1 95.69 105 ASN B CA 1
ATOM 1899 C C . ASN B 1 105 ? -0.515 25.484 -2.586 1 95.69 105 ASN B C 1
ATOM 1901 O O . ASN B 1 105 ? 0.16 24.688 -1.946 1 95.69 105 ASN B O 1
ATOM 1905 N N . GLU B 1 106 ? -1.587 25.172 -3.158 1 96.75 106 GLU B N 1
ATOM 1906 C CA . GLU B 1 106 ? -2.176 23.844 -2.996 1 96.75 106 GLU B CA 1
ATOM 1907 C C . GLU B 1 106 ? -1.342 22.781 -3.703 1 96.75 106 GLU B C 1
ATOM 1909 O O . GLU B 1 106 ? -1.246 21.641 -3.234 1 96.75 106 GLU B O 1
ATOM 1914 N N . GLU B 1 107 ? -0.713 23.156 -4.859 1 97.75 107 GLU B N 1
ATOM 1915 C CA . GLU B 1 107 ? 0.098 22.188 -5.598 1 97.75 107 GLU B CA 1
ATOM 1916 C C . GLU B 1 107 ? 1.311 21.75 -4.781 1 97.75 107 GLU B C 1
ATOM 1918 O O . GLU B 1 107 ? 1.722 20.594 -4.844 1 97.75 107 GLU B O 1
ATOM 1923 N N . MET B 1 108 ? 1.846 22.672 -4.035 1 98.38 108 MET B N 1
ATOM 1924 C CA . MET B 1 108 ? 3.002 22.344 -3.205 1 98.38 108 MET B CA 1
ATOM 1925 C C . MET B 1 108 ? 2.607 21.406 -2.068 1 98.38 108 MET B C 1
ATOM 1927 O O . MET B 1 108 ? 3.367 20.5 -1.709 1 98.38 108 MET B O 1
ATOM 1931 N N . LEU B 1 109 ? 1.448 21.594 -1.51 1 98.62 109 LEU B N 1
ATOM 1932 C CA . LEU B 1 109 ? 0.958 20.703 -0.463 1 98.62 109 LEU B CA 1
ATOM 1933 C C . LEU B 1 109 ? 0.705 19.312 -1.016 1 98.62 109 LEU B C 1
ATOM 1935 O O . LEU B 1 109 ? 1.05 18.312 -0.376 1 98.62 109 LEU B O 1
ATOM 1939 N N . ILE B 1 110 ? 0.165 19.266 -2.24 1 98.75 110 ILE B N 1
ATOM 1940 C CA . ILE B 1 110 ? -0.034 17.984 -2.924 1 98.75 110 ILE B CA 1
ATOM 1941 C C . ILE B 1 110 ? 1.302 17.266 -3.064 1 98.75 110 ILE B C 1
ATOM 1943 O O . ILE B 1 110 ? 1.402 16.062 -2.77 1 98.75 110 ILE B O 1
ATOM 1947 N N . GLU B 1 111 ? 2.312 18 -3.486 1 98.81 111 GLU B N 1
ATOM 1948 C CA . GLU B 1 111 ? 3.629 17.406 -3.682 1 98.81 111 GLU B CA 1
ATOM 1949 C C . GLU B 1 111 ? 4.207 16.891 -2.361 1 98.81 111 GLU B C 1
ATOM 1951 O O . GLU B 1 111 ? 4.793 15.812 -2.311 1 98.81 111 GLU B O 1
ATOM 1956 N N . LEU B 1 112 ? 4.004 17.609 -1.291 1 98.88 112 LEU B N 1
ATOM 1957 C CA . LEU B 1 112 ? 4.508 17.203 0.015 1 98.88 112 LEU B CA 1
ATOM 1958 C C . LEU B 1 112 ? 3.867 15.891 0.458 1 98.88 112 LEU B C 1
ATOM 1960 O O . LEU B 1 112 ? 4.559 14.969 0.903 1 98.88 112 LEU B O 1
ATOM 1964 N N . PHE B 1 113 ? 2.541 15.773 0.315 1 98.88 113 PHE B N 1
ATOM 1965 C CA . PHE B 1 113 ? 1.846 14.555 0.718 1 98.88 113 PHE B CA 1
ATOM 1966 C C . PHE B 1 113 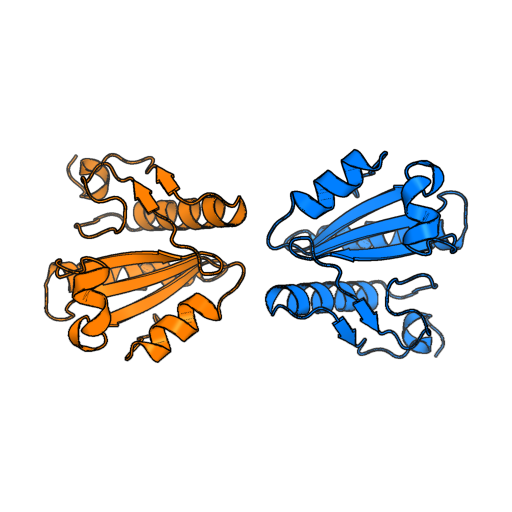? 2.211 13.391 -0.198 1 98.88 113 PHE B C 1
ATOM 1968 O O . PHE B 1 113 ? 2.338 12.258 0.255 1 98.88 113 PHE B O 1
ATOM 1975 N N . THR B 1 114 ? 2.391 13.695 -1.502 1 98.81 114 THR B N 1
ATOM 1976 C CA . THR B 1 114 ? 2.814 12.672 -2.453 1 98.81 114 THR B CA 1
ATOM 1977 C C . THR B 1 114 ? 4.191 12.125 -2.082 1 98.81 114 THR B C 1
ATOM 1979 O O . THR B 1 114 ? 4.395 10.906 -2.055 1 98.81 114 THR B O 1
ATOM 1982 N N . LEU B 1 115 ? 5.082 13.031 -1.725 1 98.88 115 LEU B N 1
ATOM 1983 C CA . LEU B 1 115 ? 6.422 12.609 -1.322 1 98.88 115 LEU B CA 1
ATOM 1984 C C . LEU B 1 115 ? 6.375 11.82 -0.019 1 98.88 115 LEU B C 1
ATOM 1986 O O . LEU B 1 115 ? 7.105 10.844 0.141 1 98.88 115 LEU B O 1
ATOM 1990 N N . ALA B 1 116 ? 5.535 12.227 0.914 1 98.94 116 ALA B N 1
ATOM 1991 C CA . ALA B 1 116 ? 5.379 11.5 2.172 1 98.94 116 ALA B CA 1
ATOM 1992 C C . ALA B 1 116 ? 4.848 10.094 1.928 1 98.94 116 ALA B C 1
ATOM 1994 O O . ALA B 1 116 ? 5.324 9.125 2.531 1 98.94 116 ALA B O 1
ATOM 1995 N N . TYR B 1 117 ? 3.861 9.992 1.053 1 98.88 117 TYR B N 1
ATOM 1996 C CA . TYR B 1 117 ? 3.326 8.688 0.67 1 98.88 117 TYR B CA 1
ATOM 1997 C C . TYR B 1 117 ? 4.422 7.793 0.102 1 98.88 117 TYR B C 1
ATOM 1999 O O . TYR B 1 117 ? 4.594 6.656 0.547 1 98.88 117 TYR B O 1
ATOM 2007 N N . LYS B 1 118 ? 5.145 8.305 -0.896 1 98.12 118 LYS B N 1
ATOM 2008 C CA . LYS B 1 118 ? 6.215 7.543 -1.534 1 98.12 118 LYS B CA 1
ATOM 2009 C C . LYS B 1 118 ? 7.27 7.113 -0.516 1 98.12 118 LYS B C 1
ATOM 2011 O O . LYS B 1 118 ? 7.77 5.988 -0.571 1 98.12 118 LYS B O 1
ATOM 2016 N N . ALA B 1 119 ? 7.645 7.984 0.417 1 98.5 119 ALA B N 1
ATOM 2017 C CA . ALA B 1 119 ? 8.594 7.652 1.48 1 98.5 119 ALA B CA 1
ATOM 2018 C C . ALA B 1 119 ? 8.07 6.504 2.338 1 98.5 119 ALA B C 1
ATOM 2020 O O . ALA B 1 119 ? 8.812 5.57 2.654 1 98.5 119 ALA B O 1
ATOM 2021 N N . GLY B 1 120 ? 6.758 6.562 2.707 1 98.25 120 GLY B N 1
ATOM 2022 C CA . GLY B 1 120 ? 6.133 5.496 3.477 1 98.25 120 GLY B CA 1
ATOM 2023 C C . GLY B 1 120 ? 6.191 4.148 2.781 1 98.25 120 GLY B C 1
ATOM 2024 O O . GLY B 1 120 ? 6.543 3.139 3.398 1 98.25 120 GLY B O 1
ATOM 2025 N N . VAL B 1 121 ? 5.906 4.18 1.489 1 96.19 121 VAL B N 1
ATOM 2026 C CA . VAL B 1 121 ? 5.926 2.961 0.688 1 96.19 121 VAL B CA 1
ATOM 2027 C C . VAL B 1 121 ? 7.328 2.355 0.704 1 96.19 121 VAL B C 1
ATOM 2029 O O . VAL B 1 121 ? 7.48 1.132 0.747 1 96.19 121 VAL B O 1
ATOM 2032 N N . LYS B 1 122 ? 8.359 3.221 0.764 1 95.75 122 LYS B N 1
ATOM 2033 C CA . LYS B 1 122 ? 9.75 2.781 0.734 1 95.75 122 LYS B CA 1
ATOM 2034 C C . LYS B 1 122 ? 10.266 2.479 2.139 1 95.75 122 LYS B C 1
ATOM 2036 O O . LYS B 1 122 ? 11.43 2.129 2.318 1 95.75 122 LYS B O 1
ATOM 2041 N N . GLY B 1 123 ? 9.398 2.641 3.113 1 96.06 123 GLY B N 1
ATOM 2042 C CA . GLY B 1 123 ? 9.781 2.336 4.48 1 96.06 123 GLY B CA 1
ATOM 2043 C C . GLY B 1 123 ? 10.562 3.453 5.145 1 96.06 123 GLY B C 1
ATOM 2044 O O . GLY B 1 123 ? 11.188 3.246 6.184 1 96.06 123 GLY B O 1
ATOM 2045 N N . LYS B 1 124 ? 10.531 4.574 4.562 1 97.44 124 LYS B N 1
ATOM 2046 C CA . LYS B 1 124 ? 11.219 5.727 5.145 1 97.44 124 LYS B CA 1
ATOM 2047 C C . LYS B 1 124 ? 10.328 6.449 6.148 1 97.44 124 LYS B C 1
ATOM 2049 O O . LYS B 1 124 ? 9.102 6.438 6.02 1 97.44 124 LYS B O 1
ATOM 2054 N N . GLY B 1 125 ? 10.945 7.094 7.152 1 98.5 125 GLY B N 1
ATOM 2055 C CA . GLY B 1 125 ? 10.203 7.758 8.211 1 98.5 125 GLY B CA 1
ATOM 2056 C C . GLY B 1 125 ? 10.258 9.266 8.117 1 98.5 125 GLY B C 1
ATOM 2057 O O . GLY B 1 125 ? 9.773 9.969 9.008 1 98.5 125 GLY B O 1
ATOM 2058 N N . ILE B 1 126 ? 10.938 9.812 7.043 1 98.81 126 ILE B N 1
ATOM 2059 C CA . ILE B 1 126 ? 11.07 11.258 6.93 1 98.81 126 ILE B CA 1
ATOM 2060 C C . ILE B 1 126 ? 11.273 11.648 5.469 1 98.81 126 ILE B C 1
ATOM 2062 O O . ILE B 1 126 ? 11.914 10.914 4.707 1 98.81 126 ILE B O 1
ATOM 2066 N N . VAL B 1 127 ? 10.633 12.789 5.082 1 98.62 127 VAL B N 1
ATOM 2067 C CA . VAL B 1 127 ? 10.859 13.383 3.768 1 98.62 127 VAL B CA 1
ATOM 2068 C C . VAL B 1 127 ? 11.32 14.828 3.918 1 98.62 127 VAL B C 1
ATOM 2070 O O . VAL B 1 127 ? 10.875 15.539 4.828 1 98.62 127 VAL B O 1
ATOM 2073 N N . ARG B 1 128 ? 12.258 15.211 3.062 1 98.56 128 ARG B N 1
ATOM 2074 C CA . ARG B 1 128 ? 12.68 16.609 2.99 1 98.56 128 ARG B CA 1
ATOM 2075 C C . ARG B 1 128 ? 11.898 17.359 1.917 1 98.56 128 ARG B C 1
ATOM 2077 O O . ARG B 1 128 ? 11.82 16.906 0.771 1 98.56 128 ARG B O 1
ATOM 2084 N N . SER B 1 129 ? 11.383 18.422 2.273 1 98.75 129 SER B N 1
ATOM 2085 C CA . SER B 1 129 ? 10.633 19.25 1.34 1 98.75 129 SER B CA 1
ATOM 2086 C C . SER B 1 129 ? 11.523 19.766 0.214 1 98.75 129 SER B C 1
ATOM 2088 O O . SER B 1 129 ? 12.641 20.234 0.459 1 98.75 129 SER B O 1
ATOM 2090 N N . PRO B 1 130 ? 11.031 19.734 -1.034 1 98.25 130 PRO B N 1
ATOM 2091 C CA . PRO B 1 130 ? 11.789 20.328 -2.139 1 98.25 130 PRO B CA 1
ATOM 2092 C C . PRO B 1 130 ? 11.633 21.844 -2.205 1 98.25 130 PRO B C 1
ATOM 2094 O O . PRO B 1 130 ? 12.289 22.5 -3.02 1 98.25 130 PRO B O 1
ATOM 2097 N N . PHE B 1 131 ? 10.766 22.359 -1.413 1 98.19 131 PHE B N 1
ATOM 2098 C CA . PHE B 1 131 ? 10.477 23.797 -1.406 1 98.19 131 PHE B CA 1
ATOM 2099 C C . PHE B 1 131 ? 11.07 24.453 -0.167 1 98.19 131 PHE B C 1
ATOM 2101 O O . PHE B 1 131 ? 11.062 23.875 0.918 1 98.19 131 PHE B O 1
ATOM 2108 N N . LYS B 1 132 ? 11.516 25.688 -0.386 1 96.69 132 LYS B N 1
ATOM 2109 C CA . LYS B 1 132 ? 11.891 26.5 0.775 1 96.69 132 LYS B CA 1
ATOM 2110 C C . LYS B 1 132 ? 10.656 26.938 1.552 1 96.69 132 LYS B C 1
ATOM 2112 O O . LYS B 1 132 ? 9.562 27.062 0.985 1 96.69 132 LYS B O 1
ATOM 2117 N N . LEU B 1 133 ? 10.875 27.109 2.805 1 96.94 133 LEU B N 1
ATOM 2118 C CA . LEU B 1 133 ? 9.773 27.516 3.658 1 96.94 133 LEU B CA 1
ATOM 2119 C C . LEU B 1 133 ? 9.102 28.766 3.1 1 96.94 133 LEU B C 1
ATOM 2121 O O . LEU B 1 133 ? 7.871 28.859 3.057 1 96.94 133 LEU B O 1
ATOM 2125 N N . ARG B 1 134 ? 9.844 29.734 2.609 1 95.75 134 ARG B N 1
ATOM 2126 C CA . ARG B 1 134 ? 9.305 30.984 2.078 1 95.75 134 ARG B CA 1
ATOM 2127 C C . ARG B 1 134 ? 8.453 30.719 0.843 1 95.75 134 ARG B C 1
ATOM 2129 O O . ARG B 1 134 ? 7.449 31.406 0.625 1 95.75 134 ARG B O 1
ATOM 2136 N N . GLU B 1 135 ? 8.859 29.75 0.021 1 96.31 135 GLU B N 1
ATOM 2137 C CA . GLU B 1 135 ? 8.07 29.375 -1.151 1 96.31 135 GLU B CA 1
ATOM 2138 C C . GLU B 1 135 ? 6.73 28.781 -0.749 1 96.31 135 GLU B C 1
ATOM 2140 O O . GLU B 1 135 ? 5.695 29.125 -1.331 1 96.31 135 GLU B O 1
ATOM 2145 N N . LEU B 1 136 ? 6.773 27.984 0.289 1 97.06 136 LEU B N 1
ATOM 2146 C CA . LEU B 1 136 ? 5.547 27.375 0.786 1 97.06 136 LEU B CA 1
ATOM 2147 C C . LEU B 1 136 ? 4.57 28.438 1.282 1 97.06 136 LEU B C 1
ATOM 2149 O O . LEU B 1 136 ? 3.363 28.328 1.059 1 97.06 136 LEU B O 1
ATOM 2153 N N . GLN B 1 137 ? 5.121 29.469 1.803 1 95 137 GLN B N 1
ATOM 2154 C CA . GLN B 1 137 ? 4.301 30.5 2.438 1 95 137 GLN B CA 1
ATOM 2155 C C . GLN B 1 137 ? 3.918 31.594 1.442 1 95 137 GLN B C 1
ATOM 2157 O O . GLN B 1 137 ? 3.23 32.562 1.799 1 95 137 GLN B O 1
ATOM 2162 N N . GLY B 1 138 ? 4.32 31.406 0.183 1 89.62 138 GLY B N 1
ATOM 2163 C CA . GLY B 1 138 ? 3.947 32.344 -0.863 1 89.62 138 GLY B CA 1
ATOM 2164 C C . GLY B 1 138 ? 4.777 33.625 -0.848 1 89.62 138 GLY B C 1
ATOM 2165 O O . GLY B 1 138 ? 4.363 34.625 -1.401 1 89.62 138 GLY B O 1
ATOM 2166 N N . GLU B 1 139 ? 5.875 33.594 -0.045 1 80.44 139 GLU B N 1
ATOM 2167 C CA . GLU B 1 139 ? 6.738 34.781 0.025 1 80.44 139 GLU B CA 1
ATOM 2168 C C . GLU B 1 139 ? 7.781 34.75 -1.087 1 80.44 139 GLU B C 1
ATOM 2170 O O . GLU B 1 139 ? 8.453 33.75 -1.305 1 80.44 139 GLU B O 1
ATOM 2175 N N . ILE B 1 140 ? 7.523 35.375 -2.369 1 56.53 140 ILE B N 1
ATOM 2176 C CA . ILE B 1 140 ? 8.523 35.531 -3.42 1 56.53 140 ILE B CA 1
ATOM 2177 C C . ILE B 1 140 ? 9.562 36.562 -2.992 1 56.53 140 ILE B C 1
ATOM 2179 O O . ILE B 1 140 ? 9.219 37.594 -2.408 1 56.53 140 ILE B O 1
#

Sequence (280 aa):
MINTLESLDAVNGAVGGTSCKLVVVRFGDRGDPLCIHMDGLLERICLALSNYVEIYVCERSSVRELVDPMGLDSPVNIMCFFNRRHIKIDCSSGDNDKINFFIENEEMLIELFTLAYKAGVKGKGIVRSPFKLRELQGEIMINTLESLDAVNGAVGGTSCKLVVVRFGDRGDPLCIHMDGLLERICLALSNYVEIYVCERSSVRELVDPMGLDSPVNIMCFFNRRHIKIDCSSGDNDKINFFIENEEMLIELFTLAYKAGVKGKGIVRSPFKLRELQGEI

Solvent-accessible surface area (backbone atoms only — not comparable to full-atom values): 15013 Å² total; per-residue (Å²): 132,75,46,77,38,74,34,58,68,47,48,51,46,58,42,66,68,39,53,77,30,24,35,34,40,35,37,22,36,79,84,37,70,70,27,44,51,52,51,53,46,50,60,70,47,45,72,83,38,51,89,46,36,46,58,33,37,28,47,45,85,44,32,59,84,49,31,70,84,70,60,58,79,48,53,30,34,33,34,38,27,31,66,62,37,65,36,27,47,39,40,84,74,87,47,40,69,36,54,61,71,75,65,61,52,61,68,59,53,51,50,52,52,50,48,45,33,55,32,35,60,71,69,40,53,61,36,73,52,93,54,54,53,50,57,40,49,62,52,128,133,73,47,78,37,74,33,58,66,48,48,50,45,56,42,64,69,38,54,76,29,24,35,34,40,35,36,22,38,80,86,38,69,69,27,43,51,51,50,53,45,50,60,70,46,44,72,83,36,51,90,45,36,46,57,35,37,28,46,44,85,43,32,57,86,50,30,71,85,68,60,58,79,50,54,29,34,37,34,38,26,33,66,62,37,66,37,27,47,38,40,83,74,87,47,40,69,36,54,61,71,77,66,61,52,61,69,59,52,51,50,51,53,50,47,45,32,55,30,36,60,71,70,42,53,59,36,74,52,94,54,54,53,49,57,40,50,60,55,128

Nearest PDB structures (foldseek):
  2av4-assembly1_A  TM=9.797E-01  e=3.332E-16  Plasmodium yoelii
  4cdo-assembly1_C  TM=9.620E-01  e=5.573E-16  Homo sapiens
  5zwm-assembly1_E  TM=9.671E-01  e=9.323E-16  Saccharomyces cerevisiae S288C
  4cdo-assembly2_A  TM=9.453E-01  e=1.663E-15  Homo sapiens
  5o9z-assembly1_J  TM=9.621E-01  e=2.294E-15  Homo sapiens

InterPro domains:
  IPR004123 Dim1 family [PF02966] (1-132)
  IPR004123 Dim1 family [PIRSF017199] (1-135)
  IPR004123 Dim1 family [PTHR12052] (2-133)
  IPR004123 Dim1 family [SM01410] (1-133)
  IPR004123 Dim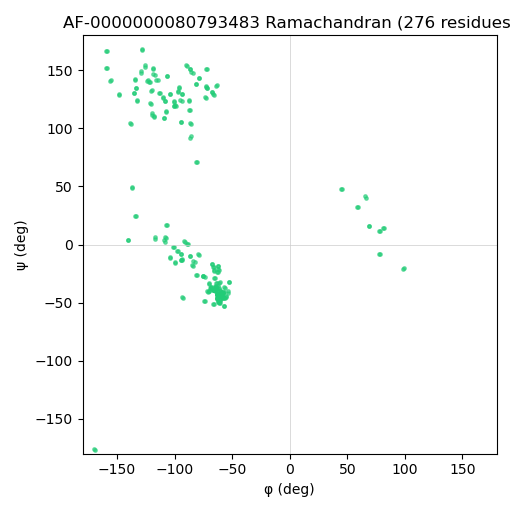1 family [cd02954] (7-120)
  IPR036249 Thioredoxin-like superfamily [SSF52833] (4-133)

pLDDT: mean 97.34, std 4.19, range [56.53, 98.94]

Organism: Encephalitozoon cuniculi (strain GB-M1) (NCBI:txid284813)

Radius of gyration: 23.15 Å; Cα contacts (8 Å, |Δi|>4): 532; chains: 2; bounding box: 37×66×47 Å

Foldseek 3Di:
DAAEDQAPVSVCCQLQVDAQAKEKEKEADCPDPQNVQVVVLCVVCCVVRVVHYHYYYYYCVSYVVCCVVLVVPARIWMWIHHNNATAFEAQVPPDRRTDRDHFDDSVQVVVRSVQSSVCSVVVHRYDYRPDHPCVRNVND/DAAEDQAPVSVCCQQQVDAQAKEKEKEADCPDPQNVQVVVLCVVCCVVRVVHYHYYYYYCVSYVVCCVVLVVPARIWMWIHHNNATAFEAQVPPDRRTDRDHFDDSVQVVVRSVQSSVCSVVVHRYDYRPDHPCVRNVND